Protein AF-0000000087791468 (afdb_homodimer)

Sequence (296 aa):
MKIAIGGDHAGYELKTQLIPLIEDLGHEVLDCGTDSTKAVDYPDFSRAVGEAVRDGRVERGIVVCGSGIGANIAANKIHGVRAGQSSETYSAHQGVEHDDMNVLVLASRVIGPAVAQEIVEAFLSAKFSGEERHVRRLKKVMEIEAENMKIAIGGDHAGYELKTQLIPLIEDLGHEVLDCGTDSTKAVDYPDFSRAVGEAVRDGRVERGIVVCGSGIGANIAANKIHGVRAGQSSETYSAHQGVEHDDMNVLVLASRVIGPAVAQEIVEAFLSAKFSGEERHVRRLKKVMEIEAEN

Radius of gyration: 17.32 Å; Cα contacts (8 Å, |Δi|>4): 714; chains: 2; bounding box: 45×46×40 Å

Nearest PDB structures (foldseek):
  2vvr-assembly1_A  TM=9.892E-01  e=1.913E-17  Escherichia coli K-12
  6fxl-assembly1_B  TM=9.722E-01  e=3.748E-17  Trypanosoma cruzi strain CL Brener
  1nn4-assembly1_A  TM=9.890E-01  e=4.598E-16  Escherichia coli
  1o1x-assembly1_A  TM=9.721E-01  e=1.953E-16  Thermotoga maritima
  4lfk-assembly1_B  TM=9.809E-01  e=4.888E-16  Lacticaseibacillus rhamnosus Lc 705

Structure (mmCIF, N/CA/C/O backbone):
data_AF-0000000087791468-model_v1
#
loop_
_entity.id
_entity.type
_entity.pdbx_description
1 polymer 'Ribose 5-phosphate isomerase B'
#
loop_
_atom_site.group_PDB
_atom_site.id
_atom_site.type_symbol
_atom_site.label_atom_id
_atom_site.label_alt_id
_atom_site.label_comp_id
_atom_site.label_asym_id
_atom_site.label_entity_id
_atom_site.label_seq_id
_atom_site.pdbx_PDB_ins_code
_atom_site.Cartn_x
_atom_site.Cartn_y
_atom_site.Cartn_z
_atom_site.occupancy
_atom_site.B_iso_or_equiv
_atom_site.auth_seq_id
_atom_site.auth_comp_id
_atom_site.auth_asym_id
_atom_site.auth_atom_id
_atom_site.pdbx_PDB_model_num
ATOM 1 N N . MET A 1 1 ? 13.414 -17.406 -10.375 1 97.31 1 MET A N 1
ATOM 2 C CA . MET A 1 1 ? 12.898 -17.422 -9.008 1 97.31 1 MET A CA 1
ATOM 3 C C . MET A 1 1 ? 11.562 -18.172 -8.945 1 97.31 1 MET A C 1
ATOM 5 O O . MET A 1 1 ? 10.977 -18.484 -9.977 1 97.31 1 MET A O 1
ATOM 9 N N . LYS A 1 2 ? 11.156 -18.469 -7.75 1 98.81 2 LYS A N 1
ATOM 10 C CA . LYS A 1 2 ? 9.781 -18.906 -7.52 1 98.81 2 LYS A CA 1
ATOM 11 C C . LYS A 1 2 ? 8.914 -17.766 -7.02 1 98.81 2 LYS A C 1
ATOM 13 O O . LYS A 1 2 ? 9.305 -17.031 -6.105 1 98.81 2 LYS A O 1
ATOM 18 N N . ILE A 1 3 ? 7.727 -17.594 -7.688 1 98.88 3 ILE A N 1
ATOM 19 C CA . ILE A 1 3 ? 6.84 -16.469 -7.414 1 98.88 3 ILE A CA 1
ATOM 20 C C . ILE A 1 3 ? 5.453 -16.984 -7.031 1 98.88 3 ILE A C 1
ATOM 22 O O . ILE A 1 3 ? 4.859 -17.781 -7.754 1 98.88 3 ILE A O 1
ATOM 26 N N . ALA A 1 4 ? 4.949 -16.609 -5.918 1 98.94 4 ALA A N 1
ATOM 27 C CA . ALA A 1 4 ? 3.541 -16.844 -5.609 1 98.94 4 ALA A CA 1
ATOM 28 C C . ALA A 1 4 ? 2.662 -15.742 -6.195 1 98.94 4 ALA A C 1
ATOM 30 O O . ALA A 1 4 ? 2.957 -14.555 -6.039 1 98.94 4 ALA A O 1
ATOM 31 N N . ILE A 1 5 ? 1.643 -16.109 -6.887 1 98.94 5 ILE A N 1
ATOM 32 C CA . ILE A 1 5 ? 0.67 -15.125 -7.352 1 98.94 5 ILE A CA 1
ATOM 33 C C . ILE A 1 5 ? -0.727 -15.516 -6.875 1 98.94 5 ILE A C 1
ATOM 35 O O . ILE A 1 5 ? -1.089 -16.703 -6.891 1 98.94 5 ILE A O 1
ATOM 39 N N . GLY A 1 6 ? -1.439 -14.609 -6.285 1 98.81 6 GLY A N 1
ATOM 40 C CA . GLY A 1 6 ? -2.814 -14.797 -5.852 1 98.81 6 GLY A CA 1
ATOM 41 C C . GLY A 1 6 ? -3.715 -13.625 -6.195 1 98.81 6 GLY A C 1
ATOM 42 O O . GLY A 1 6 ? -3.25 -12.609 -6.711 1 98.81 6 GLY A O 1
ATOM 43 N N . GLY A 1 7 ? -5.008 -13.75 -5.93 1 98.25 7 GLY A N 1
ATOM 44 C CA . GLY A 1 7 ? -6.016 -12.727 -6.148 1 98.25 7 GLY A CA 1
ATOM 45 C C . GLY A 1 7 ? -7.422 -13.195 -5.836 1 98.25 7 GLY A C 1
ATOM 46 O O . GLY A 1 7 ? -7.715 -14.391 -5.91 1 98.25 7 GLY A O 1
ATOM 47 N N . ASP A 1 8 ? -8.219 -12.25 -5.512 1 98.5 8 ASP A N 1
ATOM 48 C CA . ASP A 1 8 ? -9.641 -12.539 -5.344 1 98.5 8 ASP A CA 1
ATOM 49 C C . ASP A 1 8 ? -10.352 -12.586 -6.695 1 98.5 8 ASP A C 1
ATOM 51 O O . ASP A 1 8 ? -9.703 -12.695 -7.742 1 98.5 8 ASP A O 1
ATOM 55 N N . HIS A 1 9 ? -11.633 -12.539 -6.652 1 98.69 9 HIS A N 1
ATOM 56 C CA . HIS A 1 9 ? -12.43 -12.68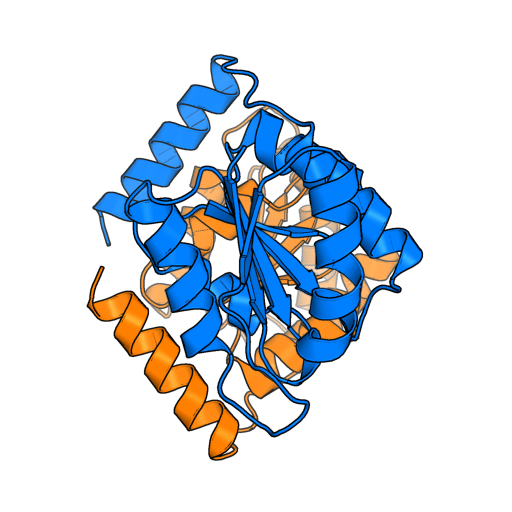 -7.867 1 98.69 9 HIS A CA 1
ATOM 57 C C . HIS A 1 9 ? -12.188 -11.516 -8.82 1 98.69 9 HIS A C 1
ATOM 59 O O . HIS A 1 9 ? -12.203 -11.695 -10.039 1 98.69 9 HIS A O 1
ATOM 65 N N . ALA A 1 10 ? -11.992 -10.328 -8.258 1 98.19 10 ALA A N 1
ATOM 66 C CA . ALA A 1 10 ? -11.75 -9.172 -9.117 1 98.19 10 ALA A CA 1
ATOM 67 C C . ALA A 1 10 ? -10.414 -9.305 -9.844 1 98.19 10 ALA A C 1
ATOM 69 O O . ALA A 1 10 ? -10.234 -8.75 -10.93 1 98.19 10 ALA A O 1
ATOM 70 N N . GLY A 1 11 ? -9.477 -10.039 -9.258 1 98.44 11 GLY A N 1
ATOM 71 C CA . GLY A 1 11 ? -8.148 -10.172 -9.844 1 98.44 11 GLY A CA 1
ATOM 72 C C . GLY A 1 11 ? -7.977 -11.445 -10.648 1 98.44 11 GLY A C 1
ATOM 73 O O . GLY A 1 11 ? -6.895 -11.711 -11.18 1 98.44 11 GLY A O 1
ATOM 74 N N . TYR A 1 12 ? -9.039 -12.25 -10.758 1 98.69 12 TYR A N 1
ATOM 75 C CA . TYR A 1 12 ? -8.938 -13.586 -11.344 1 98.69 12 TYR A CA 1
ATOM 76 C C . TYR A 1 12 ? -8.445 -13.508 -12.781 1 98.69 12 TYR A C 1
ATOM 78 O O . TYR A 1 12 ? -7.473 -14.18 -13.148 1 98.69 12 TYR A O 1
ATOM 86 N N . GLU A 1 13 ? -9.055 -12.688 -13.594 1 98.5 13 GLU A N 1
ATOM 87 C CA . GLU A 1 13 ? -8.734 -12.633 -15.016 1 98.5 13 GLU A CA 1
ATOM 88 C C . GLU A 1 13 ? -7.312 -12.125 -15.242 1 98.5 13 GLU A C 1
ATOM 90 O O . GLU A 1 13 ? -6.547 -12.711 -16 1 98.5 13 GLU A O 1
ATOM 95 N N . LEU A 1 14 ? -6.965 -11.07 -14.586 1 98.69 14 LEU A N 1
ATOM 96 C CA . LEU A 1 14 ? -5.633 -10.5 -14.75 1 98.69 14 LEU A CA 1
ATOM 97 C C . LEU A 1 14 ? -4.562 -11.461 -14.242 1 98.69 14 LEU A C 1
ATOM 99 O O . LEU A 1 14 ? -3.529 -11.641 -14.891 1 98.69 14 LEU A O 1
ATOM 103 N N . LYS A 1 15 ? -4.801 -12.07 -13.062 1 98.5 15 LYS A N 1
ATOM 104 C CA . LYS A 1 15 ? -3.867 -13.07 -12.547 1 98.5 15 LYS A CA 1
ATOM 105 C C . LYS A 1 15 ? -3.629 -14.18 -13.57 1 98.5 15 LYS A C 1
ATOM 107 O O . LYS A 1 15 ? -2.484 -14.57 -13.812 1 98.5 15 LYS A O 1
ATOM 112 N N . THR A 1 16 ? -4.676 -14.633 -14.117 1 98.44 16 THR A N 1
ATOM 113 C CA . THR A 1 16 ? -4.617 -15.734 -15.07 1 98.44 16 THR A CA 1
ATOM 114 C C . THR A 1 16 ? -3.822 -15.336 -16.312 1 98.44 16 THR A C 1
ATOM 116 O O . THR A 1 16 ? -3.096 -16.156 -16.875 1 98.44 16 THR A O 1
ATOM 119 N N . GLN A 1 17 ? -3.951 -14.133 -16.719 1 98.44 17 GLN A N 1
ATOM 120 C CA . GLN A 1 17 ? -3.215 -13.617 -17.859 1 98.44 17 GLN A CA 1
ATOM 121 C C . GLN A 1 17 ? -1.733 -13.445 -17.531 1 98.44 17 GLN A C 1
ATOM 123 O O . GLN A 1 17 ? -0.876 -13.617 -18.406 1 98.44 17 GLN A O 1
ATOM 128 N N . LEU A 1 18 ? -1.409 -13.117 -16.328 1 98.69 18 LEU A N 1
ATOM 129 C CA . LEU A 1 18 ? -0.044 -12.781 -15.945 1 98.69 18 LEU A CA 1
ATOM 130 C C . LEU A 1 18 ? 0.786 -14.039 -15.727 1 98.69 18 LEU A C 1
ATOM 132 O O . LEU A 1 18 ? 2.006 -14.023 -15.906 1 98.69 18 LEU A O 1
ATOM 136 N N . ILE A 1 19 ? 0.183 -15.18 -15.328 1 98.75 19 ILE A N 1
ATOM 137 C CA . ILE A 1 19 ? 0.892 -16.391 -14.938 1 98.75 19 ILE A CA 1
ATOM 138 C C . ILE A 1 19 ? 1.765 -16.875 -16.094 1 98.75 19 ILE A C 1
ATOM 140 O O . ILE A 1 19 ? 2.975 -17.047 -15.938 1 98.75 19 ILE A O 1
ATOM 144 N N . PRO A 1 20 ? 1.216 -17.047 -17.359 1 98.5 20 PRO A N 1
ATOM 145 C CA . PRO A 1 20 ? 2.096 -17.484 -18.438 1 98.5 20 PRO A CA 1
ATOM 146 C C . PRO A 1 20 ? 3.213 -16.484 -18.734 1 98.5 20 PRO A C 1
ATOM 148 O O . PRO A 1 20 ? 4.312 -16.875 -19.141 1 98.5 20 PRO A O 1
ATOM 151 N N . LEU A 1 21 ? 2.947 -15.18 -18.578 1 98.06 21 LEU A N 1
ATOM 152 C CA . LEU A 1 21 ? 3.961 -14.156 -18.812 1 98.06 21 LEU A CA 1
ATOM 153 C C . LEU A 1 21 ? 5.109 -14.297 -17.828 1 98.06 21 LEU A C 1
ATOM 155 O O . LEU A 1 21 ? 6.277 -14.156 -18.188 1 98.06 21 LEU A O 1
ATOM 159 N N . ILE A 1 22 ? 4.82 -14.5 -16.547 1 98.69 22 ILE A N 1
ATOM 160 C CA . ILE A 1 22 ? 5.824 -14.672 -15.508 1 98.69 22 ILE A CA 1
ATOM 161 C C . ILE A 1 22 ? 6.66 -15.914 -15.797 1 98.69 22 ILE A C 1
ATOM 163 O O . ILE A 1 22 ? 7.887 -15.891 -15.664 1 98.69 22 ILE A O 1
ATOM 167 N N . GLU A 1 23 ? 5.996 -16.969 -16.219 1 98.75 23 GLU A N 1
ATOM 168 C CA . GLU A 1 23 ? 6.691 -18.203 -16.594 1 98.75 23 GLU A CA 1
ATOM 169 C C . GLU A 1 23 ? 7.598 -17.984 -17.797 1 98.75 23 GLU A C 1
ATOM 171 O O . GLU A 1 23 ? 8.711 -18.5 -17.844 1 98.75 23 GLU A O 1
ATOM 176 N N . ASP A 1 24 ? 7.129 -17.234 -18.75 1 98.12 24 ASP A N 1
ATOM 177 C CA . ASP A 1 24 ? 7.902 -16.938 -19.953 1 98.12 24 ASP A CA 1
ATOM 178 C C . ASP A 1 24 ? 9.156 -16.125 -19.609 1 98.12 24 ASP A C 1
ATOM 180 O O . ASP A 1 24 ? 10.148 -16.172 -20.344 1 98.12 24 ASP A O 1
ATOM 184 N N . LEU A 1 25 ? 9.109 -15.359 -18.531 1 97.56 25 LEU A N 1
ATOM 185 C CA . LEU A 1 25 ? 10.266 -14.594 -18.078 1 97.56 25 LEU A CA 1
ATOM 186 C C . LEU A 1 25 ? 11.266 -15.508 -17.375 1 97.56 25 LEU A C 1
ATOM 188 O O . LEU A 1 25 ? 12.336 -15.047 -16.953 1 97.56 25 LEU A O 1
ATOM 192 N N . GLY A 1 26 ? 10.891 -16.781 -17.172 1 98.31 26 GLY A N 1
ATOM 193 C CA . GLY A 1 26 ? 11.828 -17.75 -16.641 1 98.31 26 GLY A CA 1
ATOM 194 C C . GLY A 1 26 ? 11.602 -18.047 -15.172 1 98.31 26 GLY A C 1
ATOM 195 O O . GLY A 1 26 ? 12.477 -18.625 -14.508 1 98.31 26 GLY A O 1
ATOM 196 N N . HIS A 1 27 ? 10.461 -17.641 -14.633 1 98.81 27 HIS A N 1
ATOM 197 C CA . HIS A 1 27 ? 10.164 -17.875 -13.227 1 98.81 27 HIS A CA 1
ATOM 198 C C . HIS A 1 27 ? 9.195 -19.031 -13.047 1 98.81 27 HIS A C 1
ATOM 200 O O . HIS A 1 27 ? 8.469 -19.391 -13.977 1 98.81 27 HIS A O 1
ATOM 206 N N . GLU A 1 28 ? 9.25 -19.672 -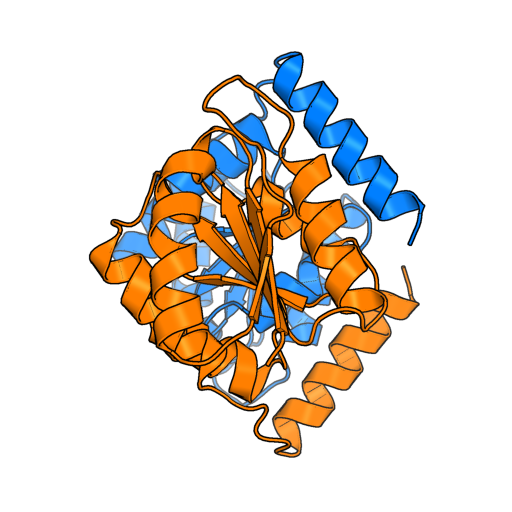11.883 1 98.81 28 GLU A N 1
ATOM 207 C CA . GLU A 1 28 ? 8.25 -20.656 -11.469 1 98.81 28 GLU A CA 1
ATOM 208 C C . GLU A 1 28 ? 7.109 -19.969 -10.711 1 98.81 28 GLU A C 1
ATOM 210 O O . GLU A 1 28 ? 7.344 -19.078 -9.898 1 98.81 28 GLU A O 1
ATOM 215 N N . VAL A 1 29 ? 5.887 -20.484 -10.977 1 98.88 29 VAL A N 1
ATOM 216 C CA . VAL A 1 29 ? 4.746 -19.797 -10.375 1 98.88 29 VAL A CA 1
ATOM 217 C C . VAL A 1 29 ? 4.012 -20.75 -9.438 1 98.88 29 VAL A C 1
ATOM 219 O O . VAL A 1 29 ? 3.746 -21.891 -9.789 1 98.88 29 VAL A O 1
ATOM 222 N N . LEU A 1 30 ? 3.779 -20.312 -8.242 1 98.81 30 LEU A N 1
ATOM 223 C CA . LEU A 1 30 ? 2.82 -20.906 -7.312 1 98.81 30 LEU A CA 1
ATOM 224 C C . LEU A 1 30 ? 1.515 -20.109 -7.312 1 98.81 30 LEU A C 1
ATOM 226 O O . LEU A 1 30 ? 1.449 -19.016 -6.762 1 98.81 30 LEU A O 1
ATOM 230 N N . ASP A 1 31 ? 0.469 -20.672 -7.891 1 98.69 31 ASP A N 1
ATOM 231 C CA . ASP A 1 31 ? -0.818 -19.984 -7.957 1 98.69 31 ASP A CA 1
ATOM 232 C C . ASP A 1 31 ? -1.601 -20.156 -6.656 1 98.69 31 ASP A C 1
ATOM 234 O O . ASP A 1 31 ? -2.088 -21.25 -6.363 1 98.69 31 ASP A O 1
ATOM 238 N N . CYS A 1 32 ? -1.795 -19.062 -5.93 1 98.5 32 CYS A N 1
ATOM 239 C CA . CYS A 1 32 ? -2.49 -19.031 -4.648 1 98.5 32 CYS A CA 1
ATOM 240 C C . CYS A 1 32 ? -3.842 -18.328 -4.785 1 98.5 32 CYS A C 1
ATOM 242 O O . CYS A 1 32 ? -4.418 -17.891 -3.789 1 98.5 32 CYS A O 1
ATOM 244 N N . GLY A 1 33 ? -4.273 -18.078 -5.965 1 98.5 33 GLY A N 1
ATOM 245 C CA . GLY A 1 33 ? -5.473 -17.281 -6.164 1 98.5 33 GLY A CA 1
ATOM 246 C C . GLY A 1 33 ? -6.723 -18.125 -6.348 1 98.5 33 GLY A C 1
ATOM 247 O O . GLY A 1 33 ? -6.652 -19.344 -6.34 1 98.5 33 GLY A O 1
ATOM 248 N N . THR A 1 34 ? -7.871 -17.453 -6.391 1 98.38 34 THR A N 1
ATOM 249 C CA . THR A 1 34 ? -9.133 -18.141 -6.645 1 98.38 34 THR A CA 1
ATOM 250 C C . THR A 1 34 ? -9.156 -18.719 -8.055 1 98.38 34 THR A C 1
ATOM 252 O O . THR A 1 34 ? -8.289 -18.406 -8.875 1 98.38 34 THR A O 1
ATOM 255 N N . ASP A 1 35 ? -10.172 -19.562 -8.328 1 97.81 35 ASP A N 1
ATOM 256 C CA . ASP A 1 35 ? -10.172 -20.266 -9.609 1 97.81 35 ASP A CA 1
ATOM 257 C C . ASP A 1 35 ? -11.375 -19.859 -10.453 1 97.81 35 ASP A C 1
ATOM 259 O O . ASP A 1 35 ? -11.727 -20.547 -11.414 1 97.81 35 ASP A O 1
ATOM 263 N N . SER A 1 36 ? -12.023 -18.75 -10.039 1 97.75 36 SER A N 1
ATOM 264 C CA . SER A 1 36 ? -13.172 -18.266 -10.805 1 97.75 36 SER A CA 1
ATOM 265 C C . SER A 1 36 ? -13.508 -16.828 -10.445 1 97.75 36 SER A C 1
ATOM 267 O O . SER A 1 36 ? -12.82 -16.203 -9.633 1 97.75 36 SER A O 1
ATOM 269 N N . THR A 1 37 ? -14.5 -16.328 -11.062 1 97.69 37 THR A N 1
ATOM 270 C CA . THR A 1 37 ? -14.945 -14.961 -10.828 1 97.69 37 THR A CA 1
ATOM 271 C C . THR A 1 37 ? -16 -14.914 -9.727 1 97.69 37 THR A C 1
ATOM 273 O O . THR A 1 37 ? -16.594 -13.867 -9.477 1 97.69 37 THR A O 1
ATOM 276 N N . LYS A 1 38 ? -16.203 -16.078 -9.039 1 98.12 38 LYS A N 1
ATOM 277 C CA . LYS A 1 38 ? -17.141 -16.094 -7.918 1 98.12 38 LYS A CA 1
ATOM 278 C C . LYS A 1 38 ? -16.594 -15.273 -6.746 1 98.12 38 LYS A C 1
ATOM 280 O O . LYS A 1 38 ? -15.406 -15.336 -6.43 1 98.12 38 LYS A O 1
ATOM 285 N N . ALA A 1 39 ? -17.5 -14.523 -6.105 1 97.81 39 ALA A N 1
ATOM 286 C CA . ALA A 1 39 ? -17.109 -13.617 -5.027 1 97.81 39 ALA A CA 1
ATOM 287 C C . ALA A 1 39 ? -16.406 -14.367 -3.906 1 97.81 39 ALA A C 1
ATOM 289 O O . ALA A 1 39 ? -16.875 -15.406 -3.449 1 97.81 39 ALA A O 1
ATOM 290 N N . VAL A 1 40 ? -15.281 -13.891 -3.469 1 98.62 40 VAL A N 1
ATOM 291 C CA . VAL A 1 40 ? -14.492 -14.398 -2.354 1 98.62 40 VAL A CA 1
ATOM 292 C C . VAL A 1 40 ? -13.875 -13.234 -1.577 1 98.62 40 VAL A C 1
ATOM 294 O O . VAL A 1 40 ? -13.992 -12.078 -1.99 1 98.62 40 VAL A O 1
ATOM 297 N N . ASP A 1 41 ? -13.297 -13.562 -0.455 1 98.75 41 ASP A N 1
ATOM 298 C CA . ASP A 1 41 ? -12.719 -12.523 0.395 1 98.75 41 ASP A CA 1
ATOM 299 C C . ASP A 1 41 ? -11.227 -12.359 0.121 1 98.75 41 ASP A C 1
ATOM 301 O O . ASP A 1 41 ? -10.445 -13.297 0.312 1 98.75 41 ASP A O 1
ATOM 305 N N . TYR A 1 42 ? -10.805 -11.164 -0.231 1 98.81 42 TYR A N 1
ATOM 306 C CA . TYR A 1 42 ? -9.445 -10.898 -0.688 1 98.81 42 TYR A CA 1
ATOM 307 C C . TYR A 1 42 ? -8.438 -11.234 0.399 1 98.81 42 TYR A C 1
ATOM 309 O O . TYR A 1 42 ? -7.297 -11.609 0.101 1 98.81 42 TYR A O 1
ATOM 317 N N . PRO A 1 43 ? -8.734 -11.086 1.734 1 98.88 43 PRO A N 1
ATOM 318 C CA . PRO A 1 43 ? -7.68 -11.297 2.729 1 98.88 43 PRO A CA 1
ATOM 319 C C . PRO A 1 43 ? -7.117 -12.719 2.697 1 98.88 43 PRO A C 1
ATOM 321 O O . PRO A 1 43 ? -5.945 -12.93 3.023 1 98.88 43 PRO A O 1
ATOM 324 N N . ASP A 1 44 ? -7.934 -13.703 2.271 1 98.88 44 ASP A N 1
ATOM 325 C CA . ASP A 1 44 ? -7.492 -15.094 2.213 1 98.88 44 ASP A CA 1
ATOM 326 C C . ASP A 1 44 ? -6.332 -15.258 1.233 1 98.88 44 ASP A C 1
ATOM 328 O O . ASP A 1 44 ? -5.414 -16.047 1.478 1 98.88 44 ASP A O 1
ATOM 332 N N . PHE A 1 45 ? -6.363 -14.492 0.215 1 98.88 45 PHE A N 1
ATOM 333 C CA . PHE A 1 45 ? -5.371 -14.633 -0.843 1 98.88 45 PHE A CA 1
ATOM 334 C C . PHE A 1 45 ? -4.125 -13.812 -0.535 1 98.88 45 PHE A C 1
ATOM 336 O O . PHE A 1 45 ? -3.01 -14.211 -0.866 1 98.88 45 PHE A O 1
ATOM 343 N N . SER A 1 46 ? -4.348 -12.617 0.038 1 98.88 46 SER A N 1
ATOM 344 C CA . SER A 1 46 ? -3.199 -11.875 0.55 1 98.88 46 SER A CA 1
ATOM 345 C C . SER A 1 46 ? -2.428 -12.695 1.58 1 98.88 46 SER A C 1
ATOM 347 O O . SER A 1 46 ? -1.194 -12.711 1.565 1 98.88 46 SER A O 1
ATOM 349 N N . ARG A 1 47 ? -3.16 -13.367 2.447 1 98.81 47 ARG A N 1
ATOM 350 C CA . ARG A 1 47 ? -2.541 -14.219 3.457 1 98.81 47 ARG A CA 1
ATOM 351 C C . ARG A 1 47 ? -1.739 -15.344 2.811 1 98.81 47 ARG A C 1
ATOM 353 O O . ARG A 1 47 ? -0.586 -15.578 3.176 1 98.81 47 ARG A O 1
ATOM 360 N N . ALA A 1 48 ? -2.375 -16.047 1.85 1 98.94 48 ALA A N 1
ATOM 361 C CA . ALA A 1 48 ? -1.73 -17.172 1.194 1 98.94 48 ALA A CA 1
ATOM 362 C C . ALA A 1 48 ? -0.423 -16.766 0.53 1 98.94 48 ALA A C 1
ATOM 364 O O . ALA A 1 48 ? 0.606 -17.422 0.699 1 98.94 48 ALA A O 1
ATOM 365 N N . VAL A 1 49 ? -0.439 -15.664 -0.221 1 98.94 49 VAL A N 1
ATOM 366 C CA . VAL A 1 49 ? 0.75 -15.172 -0.908 1 98.94 49 VAL A CA 1
ATOM 367 C C . VAL A 1 49 ? 1.772 -14.688 0.115 1 98.94 49 VAL A C 1
ATOM 369 O O . VAL A 1 49 ? 2.957 -15.016 0.027 1 98.94 49 VAL A O 1
ATOM 372 N N . GLY A 1 50 ? 1.339 -13.836 1.091 1 98.88 50 GLY A N 1
ATOM 373 C CA . GLY A 1 50 ? 2.232 -13.297 2.104 1 98.88 50 GLY A CA 1
ATOM 374 C C . GLY A 1 50 ? 2.939 -14.367 2.908 1 98.88 50 GLY A C 1
ATOM 375 O O . GLY A 1 50 ? 4.145 -14.281 3.148 1 98.88 50 GLY A O 1
ATOM 376 N N . GLU A 1 51 ? 2.223 -15.383 3.318 1 98.81 51 GLU A N 1
ATOM 377 C CA . GLU A 1 51 ? 2.807 -16.469 4.105 1 98.81 51 GLU A CA 1
ATOM 378 C C . GLU A 1 51 ? 3.797 -17.281 3.277 1 98.81 51 GLU A C 1
ATOM 380 O O . GLU A 1 51 ? 4.797 -17.766 3.803 1 98.81 51 GLU A O 1
ATOM 385 N N . ALA A 1 52 ? 3.465 -17.484 1.988 1 98.88 52 ALA A N 1
ATOM 386 C CA . ALA A 1 52 ? 4.414 -18.172 1.117 1 98.88 52 ALA A CA 1
ATOM 387 C C . ALA A 1 52 ? 5.75 -17.438 1.078 1 98.88 52 ALA A C 1
ATOM 389 O O . ALA A 1 52 ? 6.812 -18.062 1.097 1 98.88 52 ALA A O 1
ATOM 390 N N . VAL A 1 53 ? 5.727 -16.125 1.025 1 98.88 53 VAL A N 1
ATOM 391 C CA . VAL A 1 53 ? 6.934 -15.312 1.016 1 98.88 53 VAL A CA 1
ATOM 392 C C . VAL A 1 53 ? 7.613 -15.375 2.381 1 98.88 53 VAL A C 1
ATOM 394 O O . VAL A 1 53 ? 8.82 -15.633 2.471 1 98.88 53 VAL A O 1
ATOM 397 N N . ARG A 1 54 ? 6.844 -15.148 3.477 1 98.31 54 ARG A N 1
ATOM 398 C CA . ARG A 1 54 ? 7.352 -15.141 4.844 1 98.31 54 ARG A CA 1
ATOM 399 C C . ARG A 1 54 ? 8.07 -16.453 5.168 1 98.31 54 ARG A C 1
ATOM 401 O O . ARG A 1 54 ? 9.117 -16.438 5.812 1 98.31 54 ARG A O 1
ATOM 408 N N . ASP A 1 55 ? 7.492 -17.531 4.695 1 98.38 55 ASP A N 1
ATOM 409 C CA . ASP A 1 55 ? 7.98 -18.859 5.055 1 98.38 55 ASP A CA 1
ATOM 410 C C . ASP A 1 55 ? 9.125 -19.297 4.137 1 98.38 55 ASP A C 1
ATOM 412 O O . ASP A 1 55 ? 9.68 -20.375 4.305 1 98.38 55 ASP A O 1
ATOM 416 N N . GLY A 1 56 ? 9.461 -18.5 3.176 1 98.44 56 GLY A N 1
ATOM 417 C CA . GLY A 1 56 ? 10.578 -18.797 2.297 1 98.44 56 GLY A CA 1
ATOM 418 C C . GLY A 1 56 ? 10.242 -19.828 1.235 1 98.44 56 GLY A C 1
ATOM 419 O O . GLY A 1 56 ? 11.133 -20.406 0.605 1 98.44 56 GLY A O 1
ATOM 420 N N . ARG A 1 57 ? 8.945 -20.141 1.04 1 98.75 57 ARG A N 1
ATOM 421 C CA . ARG A 1 57 ? 8.539 -21.062 -0.009 1 98.75 57 ARG A CA 1
ATOM 422 C C . ARG A 1 57 ? 8.734 -20.453 -1.391 1 98.75 57 ARG A C 1
ATOM 424 O O . ARG A 1 57 ? 8.906 -21.172 -2.377 1 98.75 57 ARG A O 1
ATOM 431 N N . VAL A 1 58 ? 8.633 -19.141 -1.492 1 98.88 58 VAL A N 1
ATOM 432 C CA . VAL A 1 58 ? 8.875 -18.375 -2.713 1 98.88 58 VAL A CA 1
ATOM 433 C C . VAL A 1 58 ? 9.734 -17.156 -2.398 1 98.88 58 VAL A C 1
ATOM 435 O O . VAL A 1 58 ? 9.828 -16.734 -1.241 1 98.88 58 VAL A O 1
ATOM 438 N N . GLU A 1 59 ? 10.359 -16.594 -3.357 1 98.69 59 GLU A N 1
ATOM 439 C CA . GLU A 1 59 ? 11.211 -15.414 -3.164 1 98.69 59 GLU A CA 1
ATOM 440 C C . GLU A 1 59 ? 10.391 -14.133 -3.178 1 98.69 59 GLU A C 1
ATOM 442 O O . GLU A 1 59 ? 10.688 -13.188 -2.436 1 98.69 59 GLU A O 1
ATOM 447 N N . ARG A 1 60 ? 9.344 -14.062 -4.074 1 98.88 60 ARG A N 1
ATOM 448 C CA . ARG A 1 60 ? 8.508 -12.875 -4.191 1 98.88 60 ARG A CA 1
ATOM 449 C C . ARG A 1 60 ? 7.047 -13.258 -4.422 1 98.88 60 ARG A C 1
ATOM 451 O O . ARG A 1 60 ? 6.742 -14.398 -4.758 1 98.88 60 ARG A O 1
ATOM 458 N N . GLY A 1 61 ? 6.18 -12.367 -4.168 1 98.94 61 GLY A N 1
ATOM 459 C CA . GLY A 1 61 ? 4.75 -12.57 -4.336 1 98.94 61 GLY A CA 1
ATOM 460 C C . GLY A 1 61 ? 4.078 -11.477 -5.145 1 98.94 61 GLY A C 1
ATOM 461 O O . GLY A 1 61 ? 4.598 -10.367 -5.25 1 98.94 61 GLY A O 1
ATOM 462 N N . ILE A 1 62 ? 2.941 -11.773 -5.734 1 99 62 ILE A N 1
ATOM 463 C CA . ILE A 1 62 ? 2.064 -10.836 -6.43 1 99 62 ILE A CA 1
ATOM 464 C C . ILE A 1 62 ? 0.614 -11.086 -6.02 1 99 62 ILE A C 1
ATOM 466 O O . ILE A 1 62 ? 0.144 -12.227 -6.047 1 99 62 ILE A O 1
ATOM 470 N N . VAL A 1 63 ? -0.059 -10.094 -5.594 1 98.94 63 VAL A N 1
ATOM 471 C CA . VAL A 1 63 ? -1.482 -10.203 -5.293 1 98.94 63 VAL A CA 1
ATOM 472 C C . VAL A 1 63 ? -2.273 -9.266 -6.207 1 98.94 63 VAL A C 1
ATOM 474 O O . VAL A 1 63 ? -1.929 -8.094 -6.352 1 98.94 63 VAL A O 1
ATOM 477 N N . VAL A 1 64 ? -3.301 -9.75 -6.871 1 98.88 64 VAL A N 1
ATOM 478 C CA . VAL A 1 64 ? -4.148 -8.969 -7.758 1 98.88 64 VAL A CA 1
ATOM 479 C C . VAL A 1 64 ? -5.547 -8.844 -7.16 1 98.88 64 VAL A C 1
ATOM 481 O O . VAL A 1 64 ? -6.176 -9.844 -6.809 1 98.88 64 VAL A O 1
ATOM 484 N N . CYS A 1 65 ? -6.039 -7.707 -7.027 1 98.12 65 CYS A N 1
ATOM 485 C CA . CYS A 1 65 ? -7.363 -7.406 -6.488 1 98.12 65 CYS A CA 1
ATOM 486 C C . CYS A 1 65 ? -8.008 -6.246 -7.242 1 98.12 65 CYS A C 1
ATOM 488 O O . CYS A 1 65 ? -7.414 -5.699 -8.172 1 98.12 65 CYS A O 1
ATOM 490 N N . GLY A 1 66 ? -9.242 -5.863 -6.969 1 98 66 GLY A N 1
ATOM 491 C CA . GLY A 1 66 ? -9.93 -4.801 -7.68 1 98 66 GLY A CA 1
AT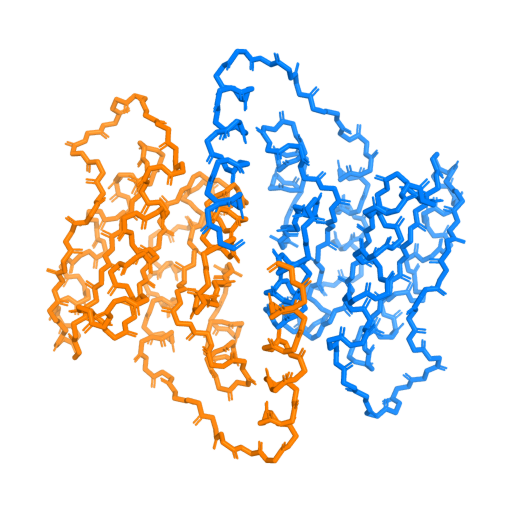OM 492 C C . GLY A 1 66 ? -9.211 -3.465 -7.598 1 98 66 GLY A C 1
ATOM 493 O O . GLY A 1 66 ? -8.523 -3.064 -8.539 1 98 66 GLY A O 1
ATOM 494 N N . SER A 1 67 ? -9.25 -2.814 -6.441 1 98.19 67 SER A N 1
ATOM 495 C CA . SER A 1 67 ? -8.516 -1.571 -6.23 1 98.19 67 SER A CA 1
ATOM 496 C C . SER A 1 67 ? -7.105 -1.844 -5.715 1 98.19 67 SER A C 1
ATOM 498 O O . SER A 1 67 ? -6.23 -0.977 -5.789 1 98.19 67 SER A O 1
ATOM 500 N N . GLY A 1 68 ? -6.938 -3.012 -5.113 1 98.5 68 GLY A N 1
ATOM 501 C CA . GLY A 1 68 ? -5.656 -3.393 -4.543 1 98.5 68 GLY A CA 1
ATOM 502 C C . GLY A 1 68 ? -5.457 -2.891 -3.127 1 98.5 68 GLY A C 1
ATOM 503 O O . GLY A 1 68 ? -4.555 -3.346 -2.422 1 98.5 68 GLY A O 1
ATOM 504 N N . ILE A 1 69 ? -6.277 -1.952 -2.621 1 98.88 69 ILE A N 1
ATOM 505 C CA . ILE A 1 69 ? -6.086 -1.301 -1.331 1 98.88 69 ILE A CA 1
ATOM 506 C C . ILE A 1 69 ? -6.195 -2.334 -0.211 1 98.88 69 ILE A C 1
ATOM 508 O O . ILE A 1 69 ? -5.273 -2.488 0.593 1 98.88 69 ILE A O 1
ATOM 512 N N . GLY A 1 70 ? -7.324 -3.109 -0.19 1 98.81 70 GLY A N 1
ATOM 513 C CA . GLY A 1 70 ? -7.516 -4.102 0.856 1 98.81 70 GLY A CA 1
ATOM 514 C C . GLY A 1 70 ? -6.441 -5.172 0.866 1 98.81 70 GLY A C 1
ATOM 515 O O . GLY A 1 70 ? -5.918 -5.523 1.925 1 98.81 70 GLY A O 1
ATOM 516 N N . ALA A 1 71 ? -6.105 -5.664 -0.305 1 98.88 71 ALA A N 1
ATOM 517 C CA . ALA A 1 71 ? -5.082 -6.699 -0.427 1 98.88 71 ALA A CA 1
ATOM 518 C C . ALA A 1 71 ? -3.73 -6.195 0.071 1 98.88 71 ALA A C 1
ATOM 520 O O . ALA A 1 71 ? -2.986 -6.938 0.72 1 98.88 71 ALA A O 1
ATOM 521 N N . ASN A 1 72 ? -3.396 -5 -0.283 1 98.94 72 ASN A N 1
ATOM 522 C CA . ASN A 1 72 ? -2.146 -4.391 0.15 1 98.94 72 ASN A CA 1
ATOM 523 C C . ASN A 1 72 ? -2.082 -4.258 1.669 1 98.94 72 ASN A C 1
ATOM 525 O O . ASN A 1 72 ? -1.062 -4.578 2.283 1 98.94 72 ASN A O 1
ATOM 529 N N . ILE A 1 73 ? -3.156 -3.752 2.301 1 98.94 73 ILE A N 1
ATOM 530 C CA . ILE A 1 73 ? -3.234 -3.598 3.75 1 98.94 73 ILE A CA 1
ATOM 531 C C . ILE A 1 73 ? -3.074 -4.957 4.422 1 98.94 73 ILE A C 1
ATOM 533 O O . ILE A 1 73 ? -2.238 -5.125 5.312 1 98.94 73 ILE A O 1
ATOM 537 N N . ALA A 1 74 ? -3.82 -5.977 3.959 1 98.94 74 ALA A N 1
ATOM 538 C CA . ALA A 1 74 ? -3.801 -7.312 4.547 1 98.94 74 ALA A CA 1
ATOM 539 C C . ALA A 1 74 ? -2.406 -7.926 4.469 1 98.94 74 ALA A C 1
ATOM 541 O O . ALA A 1 74 ? -1.908 -8.484 5.453 1 98.94 74 ALA A O 1
ATOM 542 N N . ALA A 1 75 ? -1.796 -7.836 3.293 1 98.94 75 ALA A N 1
ATOM 543 C CA . ALA A 1 75 ? -0.472 -8.422 3.098 1 98.94 75 ALA A CA 1
ATOM 544 C C . ALA A 1 75 ? 0.548 -7.797 4.047 1 98.94 75 ALA A C 1
ATOM 546 O O . ALA A 1 75 ? 1.392 -8.5 4.609 1 98.94 75 ALA A O 1
ATOM 547 N N . ASN A 1 76 ? 0.483 -6.5 4.25 1 98.88 76 ASN A N 1
ATOM 548 C CA . ASN A 1 76 ? 1.479 -5.793 5.051 1 98.88 76 ASN A CA 1
ATOM 549 C C . ASN A 1 76 ? 1.298 -6.066 6.539 1 98.88 76 ASN A C 1
ATOM 551 O O . ASN A 1 76 ? 2.166 -5.727 7.348 1 98.88 76 ASN A O 1
ATOM 555 N N . LYS A 1 77 ? 0.15 -6.656 6.922 1 98.75 77 LYS A N 1
ATOM 556 C CA . LYS A 1 77 ? -0.043 -7.02 8.32 1 98.75 77 LYS A CA 1
ATOM 557 C C . LYS A 1 77 ? 0.714 -8.297 8.664 1 98.75 77 LYS A C 1
ATOM 559 O O . LYS A 1 77 ? 0.834 -8.656 9.836 1 98.75 77 LYS A O 1
ATOM 564 N N . ILE A 1 78 ? 1.239 -9.008 7.703 1 98.69 78 ILE A N 1
ATOM 565 C CA . ILE A 1 78 ? 1.998 -10.242 7.906 1 98.69 78 ILE A CA 1
ATOM 566 C C . ILE A 1 78 ? 3.467 -9.906 8.156 1 98.69 78 ILE A C 1
ATOM 568 O O . ILE A 1 78 ? 4.105 -9.234 7.336 1 98.69 78 ILE A O 1
ATOM 572 N N . HIS A 1 79 ? 4.031 -10.375 9.25 1 97.81 79 HIS A N 1
ATOM 573 C CA . HIS A 1 79 ? 5.43 -10.117 9.57 1 97.81 79 HIS A CA 1
ATOM 574 C C . HIS A 1 79 ? 6.348 -10.578 8.445 1 97.81 79 HIS A C 1
ATOM 576 O O . HIS A 1 79 ? 6.172 -11.672 7.902 1 97.81 79 HIS A O 1
ATOM 582 N N . GLY A 1 80 ? 7.277 -9.742 8.102 1 98.12 80 GLY A N 1
ATOM 583 C CA . GLY A 1 80 ? 8.266 -10.102 7.094 1 98.12 80 GLY A CA 1
ATOM 584 C C . GLY A 1 80 ? 7.836 -9.742 5.684 1 98.12 80 GLY A C 1
ATOM 585 O O . GLY A 1 80 ? 8.656 -9.75 4.762 1 98.12 80 GLY A O 1
ATOM 586 N N . VAL A 1 81 ? 6.555 -9.469 5.504 1 98.88 81 VAL A N 1
ATOM 587 C CA . VAL A 1 81 ? 6.051 -9.094 4.188 1 98.88 81 VAL A CA 1
ATOM 588 C C . VAL A 1 81 ? 6.176 -7.582 4 1 98.88 81 VAL A C 1
ATOM 590 O O . VAL A 1 81 ? 5.867 -6.809 4.91 1 98.88 81 VAL A O 1
ATOM 593 N N . ARG A 1 82 ? 6.645 -7.141 2.93 1 98.94 82 ARG A N 1
ATOM 594 C CA . ARG A 1 82 ? 6.719 -5.754 2.471 1 98.94 82 ARG A CA 1
ATOM 595 C C . ARG A 1 82 ? 6.012 -5.586 1.129 1 98.94 82 ARG A C 1
ATOM 597 O O . ARG A 1 82 ? 6.621 -5.77 0.073 1 98.94 82 ARG A O 1
ATOM 604 N N . ALA A 1 83 ? 4.77 -5.242 1.192 1 98.94 83 ALA A N 1
ATOM 605 C CA . ALA A 1 83 ? 3.912 -5.188 0.01 1 98.94 83 ALA A CA 1
ATOM 606 C C . ALA A 1 83 ? 3.725 -3.752 -0.468 1 98.94 83 ALA A C 1
ATOM 608 O O . ALA A 1 83 ? 3.502 -2.848 0.34 1 98.94 83 ALA A O 1
ATOM 609 N N . GLY A 1 84 ? 3.85 -3.518 -1.702 1 98.88 84 GLY A N 1
ATOM 610 C CA . GLY A 1 84 ? 3.596 -2.23 -2.33 1 98.88 84 GLY A CA 1
ATOM 611 C C . GLY A 1 84 ? 2.66 -2.322 -3.521 1 98.88 84 GLY A C 1
ATOM 612 O O . GLY A 1 84 ? 2.738 -3.271 -4.305 1 98.88 84 GLY A O 1
ATOM 613 N N . GLN A 1 85 ? 1.809 -1.385 -3.666 1 98.56 85 GLN A N 1
ATOM 614 C CA . GLN A 1 85 ? 0.928 -1.284 -4.824 1 98.56 85 GLN A CA 1
ATOM 615 C C . GLN A 1 85 ? 1.499 -0.329 -5.867 1 98.56 85 GLN A C 1
ATOM 617 O O . GLN A 1 85 ? 1.974 0.758 -5.527 1 98.56 85 GLN A O 1
ATOM 622 N N . SER A 1 86 ? 1.516 -0.751 -7.09 1 98.19 86 SER A N 1
ATOM 623 C CA . SER A 1 86 ? 2.043 0.105 -8.148 1 98.19 86 SER A CA 1
ATOM 624 C C . SER A 1 86 ? 1.13 0.102 -9.367 1 98.19 86 SER A C 1
ATOM 626 O O . SER A 1 86 ? 0.614 -0.946 -9.758 1 98.19 86 SER A O 1
ATOM 628 N N . SER A 1 87 ? 0.971 1.255 -9.922 1 97.88 87 SER A N 1
ATOM 629 C CA . SER A 1 87 ? 0.238 1.399 -11.172 1 97.88 87 SER A CA 1
ATOM 630 C C . SER A 1 87 ? 1.168 1.795 -12.32 1 97.88 87 SER A C 1
ATOM 632 O O . SER A 1 87 ? 0.709 2.113 -13.414 1 97.88 87 SER A O 1
ATOM 634 N N . GLU A 1 88 ? 2.443 1.875 -12.016 1 98.19 88 GLU A N 1
ATOM 635 C CA . GLU A 1 88 ? 3.469 2.229 -12.992 1 98.19 88 GLU A CA 1
ATOM 636 C C . GLU A 1 88 ? 4.805 1.568 -12.656 1 98.19 88 GLU A C 1
ATOM 638 O O . GLU A 1 88 ? 4.957 0.973 -11.586 1 98.19 88 GLU A O 1
ATOM 643 N N . THR A 1 89 ? 5.723 1.583 -13.688 1 98.69 89 THR A N 1
ATOM 644 C CA . THR A 1 89 ? 6.945 0.798 -13.57 1 98.69 89 THR A CA 1
ATOM 645 C C . THR A 1 89 ? 7.918 1.454 -12.594 1 98.69 89 THR A C 1
ATOM 647 O O . THR A 1 89 ? 8.719 0.77 -11.953 1 98.69 89 THR A O 1
ATOM 650 N N . TYR A 1 90 ? 7.883 2.746 -12.414 1 98.62 90 TYR A N 1
ATOM 651 C CA . TYR A 1 90 ? 8.82 3.463 -11.555 1 98.62 90 TYR A CA 1
ATOM 652 C C . TYR A 1 90 ? 8.742 2.965 -10.117 1 98.62 90 TYR A C 1
ATOM 654 O O . TYR A 1 90 ? 9.75 2.547 -9.547 1 98.62 90 TYR A O 1
ATOM 662 N N . SER A 1 91 ? 7.566 2.959 -9.531 1 98.75 91 SER A N 1
ATOM 663 C CA . SER A 1 91 ? 7.398 2.525 -8.148 1 98.75 91 SER A CA 1
ATOM 664 C C . SER A 1 91 ? 7.672 1.032 -7.996 1 98.75 91 SER A C 1
ATOM 666 O O . SER A 1 91 ? 8.164 0.586 -6.957 1 98.75 91 SER A O 1
ATOM 668 N N . ALA A 1 92 ? 7.383 0.265 -9.055 1 98.88 92 ALA A N 1
ATOM 669 C CA . ALA A 1 92 ? 7.555 -1.185 -9.008 1 98.88 92 ALA A CA 1
ATOM 670 C C . ALA A 1 92 ? 9.023 -1.558 -8.82 1 98.88 92 ALA A C 1
ATOM 672 O O . ALA A 1 92 ? 9.359 -2.377 -7.965 1 98.88 92 ALA A O 1
ATOM 673 N N . HIS A 1 93 ? 9.914 -0.982 -9.664 1 98.88 93 HIS A N 1
ATOM 674 C CA . HIS A 1 93 ? 11.32 -1.333 -9.516 1 98.88 93 HIS A CA 1
ATOM 675 C C . HIS A 1 93 ? 11.945 -0.606 -8.328 1 98.88 93 HIS A C 1
ATOM 677 O O . HIS A 1 93 ? 12.742 -1.186 -7.586 1 98.88 93 HIS A O 1
ATOM 683 N N . GLN A 1 94 ? 11.586 0.676 -8.094 1 98.75 94 GLN A N 1
ATOM 684 C CA . GLN A 1 94 ? 12.148 1.448 -6.988 1 98.75 94 GLN A CA 1
ATOM 685 C C . GLN A 1 94 ? 11.789 0.819 -5.645 1 98.75 94 GLN A C 1
ATOM 687 O O . GLN A 1 94 ? 12.602 0.834 -4.711 1 98.75 94 GLN A O 1
ATOM 692 N N . GLY A 1 95 ? 10.508 0.361 -5.5 1 98.88 95 GLY A N 1
ATOM 693 C CA . GLY A 1 95 ? 10.086 -0.298 -4.273 1 98.88 95 GLY A CA 1
ATOM 694 C C . GLY A 1 95 ? 10.992 -1.445 -3.873 1 98.88 95 GLY A C 1
ATOM 695 O O . GLY A 1 95 ? 11.273 -1.638 -2.688 1 98.88 95 GLY A O 1
ATOM 696 N N . VAL A 1 96 ? 11.43 -2.193 -4.852 1 98.94 96 VAL A N 1
ATOM 697 C CA . VAL A 1 96 ? 12.367 -3.273 -4.578 1 98.94 96 VAL A CA 1
ATOM 698 C C . VAL A 1 96 ? 13.742 -2.691 -4.246 1 98.94 96 VAL A C 1
ATOM 700 O O . VAL A 1 96 ? 14.32 -3.012 -3.205 1 98.94 96 VAL A O 1
ATOM 703 N N . GLU A 1 97 ? 14.227 -1.779 -5.039 1 98.94 97 GLU A N 1
ATOM 704 C CA . GLU A 1 97 ? 15.594 -1.266 -4.965 1 98.94 97 GLU A CA 1
ATOM 705 C C . GLU A 1 97 ? 15.82 -0.482 -3.676 1 98.94 97 GLU A C 1
ATOM 707 O O . GLU A 1 97 ? 16.906 -0.52 -3.105 1 98.94 97 GLU A O 1
ATOM 712 N N . HIS A 1 98 ? 14.797 0.179 -3.186 1 98.75 98 HIS A N 1
ATOM 713 C CA . HIS A 1 98 ? 14.969 1.089 -2.059 1 98.75 98 HIS A CA 1
ATOM 714 C C . HIS A 1 98 ? 14.383 0.501 -0.78 1 98.75 98 HIS A C 1
ATOM 716 O O . HIS A 1 98 ? 14.859 0.79 0.319 1 98.75 98 HIS A O 1
ATOM 722 N N . ASP A 1 99 ? 13.32 -0.374 -0.92 1 98.81 99 ASP A N 1
ATOM 723 C CA . ASP A 1 99 ? 12.547 -0.75 0.26 1 98.81 99 ASP A CA 1
ATOM 724 C C . ASP A 1 99 ? 12.508 -2.268 0.431 1 98.81 99 ASP A C 1
ATOM 726 O O . ASP A 1 99 ? 11.797 -2.783 1.296 1 98.81 99 ASP A O 1
ATOM 730 N N . ASP A 1 100 ? 13.289 -3.012 -0.447 1 98.88 100 ASP A N 1
ATOM 731 C CA . ASP A 1 100 ? 13.297 -4.473 -0.422 1 98.88 100 ASP A CA 1
ATOM 732 C C . ASP A 1 100 ? 11.875 -5.027 -0.453 1 98.88 100 ASP A C 1
ATOM 734 O O . ASP A 1 100 ? 11.562 -5.98 0.265 1 98.88 100 ASP A O 1
ATOM 738 N N . MET A 1 101 ? 11.016 -4.328 -1.226 1 98.94 101 MET A N 1
ATOM 739 C CA . MET A 1 101 ? 9.664 -4.812 -1.491 1 98.94 101 MET A CA 1
ATOM 740 C C . MET A 1 101 ? 9.688 -6.258 -1.98 1 98.94 101 MET A C 1
ATOM 742 O O . MET A 1 101 ? 10.453 -6.598 -2.883 1 98.94 101 MET A O 1
ATOM 746 N N . ASN A 1 102 ? 8.844 -7.133 -1.339 1 98.94 102 ASN A N 1
ATOM 747 C CA . ASN A 1 102 ? 8.883 -8.547 -1.706 1 98.94 102 ASN A CA 1
ATOM 748 C C . ASN A 1 102 ? 7.512 -9.047 -2.152 1 98.94 102 ASN A C 1
ATOM 750 O O . ASN A 1 102 ? 7.379 -10.188 -2.607 1 98.94 102 ASN A O 1
ATOM 754 N N . VAL A 1 103 ? 6.5 -8.25 -2.098 1 99 103 VAL A N 1
ATOM 755 C CA . VAL A 1 103 ? 5.18 -8.539 -2.65 1 99 103 VAL A CA 1
ATOM 756 C C . VAL A 1 103 ? 4.68 -7.34 -3.451 1 99 103 VAL A C 1
ATOM 758 O O . VAL A 1 103 ? 4.668 -6.215 -2.949 1 99 103 VAL A O 1
ATOM 761 N N . LEU A 1 104 ? 4.238 -7.531 -4.656 1 99 104 LEU A N 1
ATOM 762 C CA . LEU A 1 104 ? 3.617 -6.531 -5.516 1 99 104 LEU A CA 1
ATOM 763 C C . LEU A 1 104 ? 2.1 -6.691 -5.523 1 99 104 LEU A C 1
ATOM 765 O O . LEU A 1 104 ? 1.59 -7.805 -5.672 1 99 104 LEU A O 1
ATOM 769 N N . VAL A 1 105 ? 1.428 -5.625 -5.34 1 98.94 105 VAL A N 1
ATOM 770 C CA . VAL A 1 105 ? -0.029 -5.645 -5.422 1 98.94 105 VAL A CA 1
ATOM 771 C C . VAL A 1 105 ? -0.487 -4.891 -6.668 1 98.94 105 VAL A C 1
ATOM 773 O O . VAL A 1 105 ? -0.015 -3.785 -6.941 1 98.94 105 VAL A O 1
ATOM 776 N N . LEU A 1 106 ? -1.361 -5.473 -7.438 1 98.88 106 LEU A N 1
ATOM 777 C CA . LEU A 1 106 ? -1.911 -4.895 -8.656 1 98.88 106 LEU A CA 1
ATOM 778 C C . LEU A 1 106 ? -3.418 -4.691 -8.531 1 98.88 106 LEU A C 1
ATOM 780 O O . LEU A 1 106 ? -4.113 -5.52 -7.938 1 98.88 106 LEU A O 1
ATOM 784 N N . ALA A 1 107 ? -3.879 -3.602 -9.102 1 98.75 107 ALA A N 1
ATOM 785 C CA . ALA A 1 107 ? -5.297 -3.248 -9.109 1 98.75 107 ALA A CA 1
ATOM 786 C C . ALA A 1 107 ? -5.926 -3.531 -10.469 1 98.75 107 ALA A C 1
ATOM 788 O O . ALA A 1 107 ? -5.805 -2.727 -11.398 1 98.75 107 ALA A O 1
ATOM 789 N N . SER A 1 108 ? -6.742 -4.547 -10.531 1 98.62 108 SER A N 1
ATOM 790 C CA . SER A 1 108 ? -7.254 -5.023 -11.812 1 98.62 108 SER A CA 1
ATOM 791 C C . SER A 1 108 ? -8.328 -4.09 -12.359 1 98.62 108 SER A C 1
ATOM 793 O O . SER A 1 108 ? -8.641 -4.121 -13.555 1 98.62 108 SER A O 1
ATOM 795 N N . ARG A 1 109 ? -8.93 -3.273 -11.508 1 98.38 109 ARG A N 1
ATOM 796 C CA . ARG A 1 109 ? -9.961 -2.357 -11.977 1 98.38 109 ARG A CA 1
ATOM 797 C C . ARG A 1 109 ? -9.367 -1.009 -12.359 1 98.38 109 ARG A C 1
ATOM 799 O O . ARG A 1 109 ? -10.07 -0.136 -12.875 1 98.38 109 ARG A O 1
ATOM 806 N N . VAL A 1 110 ? -8.094 -0.803 -12.156 1 98.06 110 VAL A N 1
ATOM 807 C CA . VAL A 1 110 ? -7.465 0.5 -12.336 1 98.06 110 VAL A CA 1
ATOM 808 C C . VAL A 1 110 ? -6.5 0.447 -13.523 1 98.06 110 VAL A C 1
ATOM 810 O O . VAL A 1 110 ? -6.414 1.395 -14.305 1 98.06 110 VAL A O 1
ATOM 813 N N . ILE A 1 111 ? -5.734 -0.675 -13.695 1 97.75 111 ILE A N 1
ATOM 814 C CA . ILE A 1 111 ? -4.746 -0.757 -14.773 1 97.75 111 ILE A CA 1
ATOM 815 C C . ILE A 1 111 ? -5.137 -1.866 -15.742 1 97.75 111 ILE A C 1
ATOM 817 O O . ILE A 1 111 ? -5.816 -2.824 -15.367 1 97.75 111 ILE A O 1
ATOM 821 N N . GLY A 1 112 ? -4.676 -1.736 -17.016 1 97.38 112 GLY A N 1
ATOM 822 C CA . GLY A 1 112 ? -4.883 -2.76 -18.016 1 97.38 112 GLY A CA 1
ATOM 823 C C . GLY A 1 112 ? -3.787 -3.811 -18.047 1 97.38 112 GLY A C 1
ATOM 824 O O . GLY A 1 112 ? -2.744 -3.639 -17.406 1 97.38 112 GLY A O 1
ATOM 825 N N . PRO A 1 113 ? -4.055 -4.898 -18.766 1 97.69 113 PRO A N 1
ATOM 826 C CA . PRO A 1 113 ? -3.139 -6.039 -18.75 1 97.69 113 PRO A CA 1
ATOM 827 C C . PRO A 1 113 ? -1.758 -5.699 -19.312 1 97.69 113 PRO A C 1
ATOM 829 O O . PRO A 1 113 ? -0.749 -6.223 -18.828 1 97.69 113 PRO A O 1
ATOM 832 N N . ALA A 1 114 ? -1.714 -4.828 -20.359 1 98.06 114 ALA A N 1
ATOM 833 C CA . ALA A 1 114 ? -0.421 -4.484 -20.938 1 98.06 114 ALA A CA 1
ATOM 834 C C . ALA A 1 114 ? 0.457 -3.744 -19.938 1 98.06 114 ALA A C 1
ATOM 836 O O . ALA A 1 114 ? 1.65 -4.031 -19.812 1 98.06 114 ALA A O 1
ATOM 837 N N . VAL A 1 115 ? -0.131 -2.814 -19.203 1 98.38 115 VAL A N 1
ATOM 838 C CA . VAL A 1 115 ? 0.592 -2.061 -18.188 1 98.38 115 VAL A CA 1
ATOM 839 C C . VAL A 1 115 ? 0.976 -2.988 -17.031 1 98.38 115 VAL A C 1
ATOM 841 O O . VAL A 1 115 ? 2.098 -2.928 -16.516 1 98.38 115 VAL A O 1
ATOM 844 N N . ALA A 1 116 ? 0.06 -3.863 -16.656 1 98.75 116 ALA A N 1
ATOM 845 C CA . ALA A 1 116 ? 0.324 -4.809 -15.586 1 98.75 116 ALA A CA 1
ATOM 846 C C . ALA A 1 116 ? 1.54 -5.676 -15.898 1 98.75 116 ALA A C 1
ATOM 848 O O . ALA A 1 116 ? 2.367 -5.938 -15.023 1 98.75 116 ALA A O 1
ATOM 849 N N . GLN A 1 117 ? 1.628 -6.074 -17.125 1 98.5 117 GLN A N 1
ATOM 850 C CA . GLN A 1 117 ? 2.758 -6.895 -17.547 1 98.5 117 GLN A CA 1
ATOM 851 C C . GLN A 1 117 ? 4.074 -6.141 -17.375 1 98.5 117 GLN A C 1
ATOM 853 O O . GLN A 1 117 ? 5.055 -6.699 -16.875 1 98.5 117 GLN A O 1
ATOM 858 N N . GLU A 1 118 ? 4.109 -4.898 -17.812 1 98.81 118 GLU A N 1
ATOM 859 C CA . GLU A 1 118 ? 5.316 -4.09 -17.688 1 98.81 118 GLU A CA 1
ATOM 860 C C . GLU A 1 118 ? 5.688 -3.891 -16.219 1 98.81 118 GLU A C 1
ATOM 862 O O . GLU A 1 118 ? 6.867 -3.9 -15.867 1 98.81 118 GLU A O 1
ATOM 867 N N . ILE A 1 119 ? 4.734 -3.705 -15.398 1 98.88 119 ILE A N 1
ATOM 868 C CA . ILE A 1 119 ? 4.949 -3.498 -13.969 1 98.88 119 ILE A CA 1
ATOM 869 C C . ILE A 1 119 ? 5.539 -4.762 -13.352 1 98.88 119 ILE A C 1
ATOM 871 O O . ILE A 1 119 ? 6.504 -4.695 -12.586 1 98.88 119 ILE A O 1
ATOM 875 N N . VAL A 1 120 ? 4.961 -5.895 -13.688 1 98.94 120 VAL A N 1
ATO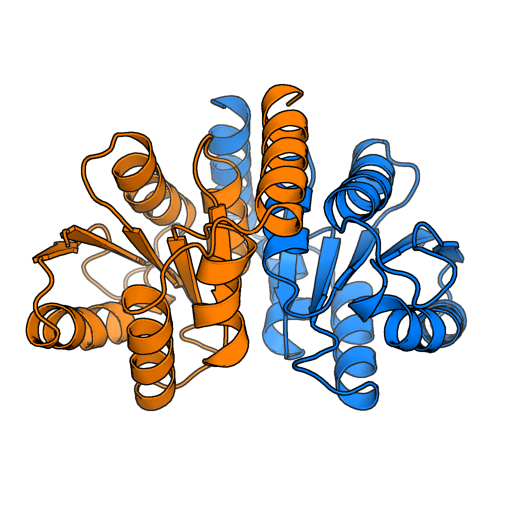M 876 C CA . VAL A 1 120 ? 5.43 -7.176 -13.164 1 98.94 120 VAL A CA 1
ATOM 877 C C . VAL A 1 120 ? 6.879 -7.406 -13.586 1 98.94 120 VAL A C 1
ATOM 879 O O . VAL A 1 120 ? 7.707 -7.824 -12.781 1 98.94 120 VAL A O 1
ATOM 882 N N . GLU A 1 121 ? 7.18 -7.121 -14.805 1 98.88 121 GLU A N 1
ATOM 883 C CA . GLU A 1 121 ? 8.547 -7.281 -15.289 1 98.88 121 GLU A CA 1
ATOM 884 C C . GLU A 1 121 ? 9.516 -6.387 -14.523 1 98.88 121 GLU A C 1
ATOM 886 O O . GLU A 1 121 ? 10.602 -6.824 -14.148 1 98.88 121 GLU A O 1
ATOM 891 N N . ALA A 1 122 ? 9.148 -5.145 -14.32 1 98.94 122 ALA A N 1
ATOM 892 C CA . ALA A 1 122 ? 9.977 -4.203 -13.57 1 98.94 122 ALA A CA 1
ATOM 893 C C . ALA A 1 122 ? 10.211 -4.691 -12.148 1 98.94 122 ALA A C 1
ATOM 895 O O . ALA A 1 122 ? 11.32 -4.594 -11.625 1 98.94 122 ALA A O 1
ATOM 896 N N . PHE A 1 123 ? 9.203 -5.188 -11.539 1 98.94 123 PHE A N 1
ATOM 897 C CA . PHE A 1 123 ? 9.258 -5.691 -10.172 1 98.94 123 PHE A CA 1
ATOM 898 C C . PHE A 1 123 ? 10.172 -6.906 -10.078 1 98.94 123 PHE A C 1
ATOM 900 O O . PHE A 1 123 ? 11.047 -6.969 -9.211 1 98.94 123 PHE A O 1
ATOM 907 N N . LEU A 1 124 ? 9.984 -7.836 -10.953 1 98.88 124 LEU A N 1
ATOM 908 C CA . LEU A 1 124 ? 10.68 -9.117 -10.859 1 98.88 124 LEU A CA 1
ATOM 909 C C . LEU A 1 124 ? 12.133 -8.977 -11.289 1 98.88 124 LEU A C 1
ATOM 911 O O . LEU A 1 124 ? 12.984 -9.789 -10.906 1 98.88 124 LEU A O 1
ATOM 915 N N . SER A 1 125 ? 12.461 -7.926 -12.062 1 98.62 125 SER A N 1
ATOM 916 C CA . SER A 1 125 ? 13.82 -7.742 -12.547 1 98.62 125 SER A CA 1
ATOM 917 C C . SER A 1 125 ? 14.656 -6.934 -11.562 1 98.62 125 SER A C 1
ATOM 919 O O . SER A 1 125 ? 15.883 -6.887 -11.68 1 98.62 125 SER A O 1
ATOM 921 N N . ALA A 1 126 ? 14.055 -6.258 -10.656 1 98.81 126 ALA A N 1
ATOM 922 C CA . ALA A 1 126 ? 14.75 -5.344 -9.75 1 98.81 126 ALA A CA 1
ATOM 923 C C . ALA A 1 126 ? 15.438 -6.109 -8.617 1 98.81 126 ALA A C 1
ATOM 925 O O . ALA A 1 126 ? 15.07 -7.246 -8.32 1 98.81 126 ALA A O 1
ATOM 926 N N . LYS A 1 127 ? 16.422 -5.473 -8.016 1 98.75 127 LYS A N 1
ATOM 927 C CA . LYS A 1 127 ? 17.156 -5.996 -6.867 1 98.75 127 LYS A CA 1
ATOM 928 C C . LYS A 1 127 ? 17.375 -4.914 -5.816 1 98.75 127 LYS A C 1
ATOM 930 O O . LYS A 1 127 ? 17.609 -3.754 -6.148 1 98.75 127 LYS A O 1
ATOM 935 N N . PHE A 1 128 ? 17.312 -5.312 -4.531 1 98.81 128 PHE A N 1
ATOM 936 C CA . PHE A 1 128 ? 17.594 -4.375 -3.449 1 98.81 128 PHE A CA 1
ATOM 937 C C . PHE A 1 128 ? 19 -3.797 -3.59 1 98.81 128 PHE A C 1
ATOM 939 O O . PHE A 1 128 ? 19.969 -4.539 -3.75 1 98.81 128 PHE A O 1
ATOM 946 N N . SER A 1 129 ? 19.109 -2.482 -3.521 1 98.44 129 SER A N 1
ATOM 947 C CA . SER A 1 129 ? 20.375 -1.813 -3.809 1 98.44 129 SER A CA 1
ATOM 948 C C . SER A 1 129 ? 21.406 -2.107 -2.732 1 98.44 129 SER A C 1
ATOM 950 O O . SER A 1 129 ? 22.609 -2.201 -3.023 1 98.44 129 SER A O 1
ATOM 952 N N . GLY A 1 130 ? 20.953 -2.152 -1.459 1 98 130 GLY A N 1
ATOM 953 C CA . GLY A 1 130 ? 21.859 -2.371 -0.348 1 98 130 GLY A CA 1
ATOM 954 C C . GLY A 1 130 ? 22.625 -1.121 0.057 1 98 130 GLY A C 1
ATOM 955 O O . GLY A 1 130 ? 23.516 -1.177 0.907 1 98 130 GLY A O 1
ATOM 956 N N . GLU A 1 131 ? 22.281 0.035 -0.578 1 98.25 131 GLU A N 1
ATOM 957 C CA . GLU A 1 131 ? 22.906 1.291 -0.182 1 98.25 131 GLU A CA 1
ATOM 958 C C . GLU A 1 131 ? 22.625 1.608 1.285 1 98.25 131 GLU A C 1
ATOM 960 O O . GLU A 1 131 ? 21.562 1.293 1.802 1 98.25 131 GLU A O 1
ATOM 965 N N . GLU A 1 132 ? 23.5 2.252 1.897 1 98.38 132 GLU A N 1
ATOM 966 C CA . GLU A 1 132 ? 23.453 2.508 3.334 1 98.38 132 GLU A CA 1
ATOM 967 C C . GLU A 1 132 ? 22.141 3.182 3.732 1 98.38 132 GLU A C 1
ATOM 969 O O . GLU A 1 132 ? 21.516 2.795 4.719 1 98.38 132 GLU A O 1
ATOM 974 N N . ARG A 1 133 ? 21.766 4.23 3.035 1 97.94 133 ARG A N 1
ATOM 975 C CA . ARG A 1 133 ? 20.531 4.949 3.377 1 97.94 133 ARG A CA 1
ATOM 976 C C . ARG A 1 133 ? 19.328 4.031 3.299 1 97.94 133 ARG A C 1
ATOM 978 O O . ARG A 1 133 ? 18.406 4.133 4.117 1 97.94 133 ARG A O 1
ATOM 985 N N . HIS A 1 134 ? 19.281 3.111 2.281 1 98.56 134 HIS A N 1
ATOM 986 C CA . HIS A 1 134 ? 18.156 2.203 2.123 1 98.56 134 HIS A CA 1
ATOM 987 C C . HIS A 1 134 ? 18.156 1.127 3.203 1 98.56 134 HIS A C 1
ATOM 989 O O . HIS A 1 134 ? 17.094 0.748 3.709 1 98.56 134 HIS A O 1
ATOM 995 N N . VAL A 1 135 ? 19.344 0.665 3.596 1 98.69 135 VAL A N 1
ATOM 996 C CA . VAL A 1 135 ? 19.469 -0.309 4.676 1 98.69 135 VAL A CA 1
ATOM 997 C C . VAL A 1 135 ? 19 0.31 5.988 1 98.69 135 VAL A C 1
ATOM 999 O O . VAL A 1 135 ? 18.281 -0.328 6.762 1 98.69 135 VAL A O 1
ATOM 1002 N N . ARG A 1 136 ? 19.422 1.495 6.234 1 98.75 136 ARG A N 1
ATOM 1003 C CA . ARG A 1 136 ? 19.031 2.209 7.445 1 98.75 136 ARG A CA 1
ATOM 1004 C C . ARG A 1 136 ? 17.516 2.383 7.516 1 98.75 136 ARG A C 1
ATOM 1006 O O . ARG A 1 136 ? 16.906 2.145 8.562 1 98.75 136 ARG A O 1
ATOM 1013 N N . ARG A 1 137 ? 16.906 2.807 6.477 1 98.81 137 ARG A N 1
ATOM 1014 C CA . ARG A 1 137 ? 15.461 3.006 6.434 1 98.81 137 ARG A CA 1
ATOM 1015 C C . ARG A 1 137 ? 14.727 1.687 6.629 1 98.81 137 ARG A C 1
ATOM 1017 O O . ARG A 1 137 ? 13.734 1.629 7.359 1 98.81 137 ARG A O 1
ATOM 1024 N N . LEU A 1 138 ? 15.203 0.648 5.953 1 98.75 138 LEU A N 1
ATOM 1025 C CA . LEU A 1 138 ? 14.609 -0.675 6.121 1 98.75 138 LEU A CA 1
ATOM 1026 C C . LEU A 1 138 ? 14.672 -1.12 7.574 1 98.75 138 LEU A C 1
ATOM 1028 O O . LEU A 1 138 ? 13.719 -1.704 8.094 1 98.75 138 LEU A O 1
ATOM 1032 N N . LYS A 1 139 ? 15.797 -0.899 8.242 1 98.75 139 LYS A N 1
ATOM 1033 C CA . LYS A 1 139 ? 15.938 -1.239 9.648 1 98.75 139 LYS A CA 1
ATOM 1034 C C . LYS A 1 139 ? 14.883 -0.534 10.492 1 98.75 139 LYS A C 1
ATOM 1036 O O . LYS A 1 139 ? 14.32 -1.129 11.414 1 98.75 139 LYS A O 1
ATOM 1041 N N . LYS A 1 140 ? 14.609 0.733 10.234 1 98.81 140 LYS A N 1
ATOM 1042 C CA . LYS A 1 140 ? 13.586 1.48 10.961 1 98.81 140 LYS A CA 1
ATOM 1043 C C . LYS A 1 140 ? 12.203 0.876 10.742 1 98.81 140 LYS A C 1
ATOM 1045 O O . LYS A 1 140 ? 11.391 0.817 11.664 1 98.81 140 LYS A O 1
ATOM 1050 N N . VAL A 1 141 ? 11.922 0.44 9.484 1 98.81 141 VAL A N 1
ATOM 1051 C CA . VAL A 1 141 ? 10.648 -0.215 9.18 1 98.81 141 VAL A CA 1
ATOM 1052 C C . VAL A 1 141 ? 10.523 -1.494 10.008 1 98.81 141 VAL A C 1
ATOM 1054 O O . VAL A 1 141 ? 9.469 -1.768 10.578 1 98.81 141 VAL A O 1
ATOM 1057 N N . MET A 1 142 ? 11.602 -2.246 10.07 1 98.31 142 MET A N 1
ATOM 1058 C CA . MET A 1 142 ? 11.609 -3.49 10.836 1 98.31 142 MET A CA 1
ATOM 1059 C C . MET A 1 142 ? 11.422 -3.215 12.32 1 98.31 142 MET A C 1
ATOM 1061 O O . MET A 1 142 ? 10.812 -4.012 13.031 1 98.31 142 MET A O 1
ATOM 1065 N N . GLU A 1 143 ? 11.938 -2.139 12.844 1 98.44 143 GLU A N 1
ATOM 1066 C CA . GLU A 1 143 ? 11.734 -1.743 14.234 1 98.44 143 GLU A CA 1
ATOM 1067 C C . GLU A 1 143 ? 10.273 -1.423 14.516 1 98.44 143 GLU A C 1
ATOM 1069 O O . GLU A 1 143 ? 9.734 -1.811 15.555 1 98.44 143 GLU A O 1
ATOM 1074 N N . ILE A 1 144 ? 9.648 -0.693 13.57 1 98.38 144 ILE A N 1
ATOM 1075 C CA . ILE A 1 144 ? 8.219 -0.411 13.695 1 98.38 144 ILE A CA 1
ATOM 1076 C C . ILE A 1 144 ? 7.438 -1.722 13.758 1 98.38 144 ILE A C 1
ATOM 1078 O O . ILE A 1 144 ? 6.559 -1.888 14.609 1 98.38 144 ILE A O 1
ATOM 1082 N N . GLU A 1 145 ? 7.723 -2.629 12.867 1 98 145 GLU A N 1
ATOM 1083 C CA . GLU A 1 145 ? 7.066 -3.932 12.805 1 98 145 GLU A CA 1
ATOM 1084 C C . GLU A 1 145 ? 7.23 -4.691 14.117 1 98 145 GLU A C 1
ATOM 1086 O O . GLU A 1 145 ? 6.277 -5.297 14.617 1 98 145 GLU A O 1
ATOM 1091 N N . ALA A 1 146 ? 8.422 -4.66 14.734 1 96.94 146 ALA A N 1
ATOM 1092 C CA . ALA A 1 146 ? 8.75 -5.41 15.945 1 96.94 146 ALA A CA 1
ATOM 1093 C C . ALA A 1 146 ? 8 -4.855 17.156 1 96.94 146 ALA A C 1
ATOM 1095 O O . ALA A 1 146 ? 7.781 -5.566 18.141 1 96.94 146 ALA A O 1
ATOM 1096 N N . GLU A 1 147 ? 7.66 -3.639 17.141 1 94.44 147 GLU A N 1
ATOM 1097 C CA . GLU A 1 147 ? 6.973 -2.971 18.234 1 94.44 147 GLU A CA 1
ATOM 1098 C C . GLU A 1 147 ? 5.488 -3.32 18.25 1 94.44 147 GLU A C 1
ATOM 1100 O O . GLU A 1 147 ? 4.797 -3.061 19.234 1 94.44 147 GLU A O 1
ATOM 1105 N N . ASN A 1 148 ? 5 -3.938 17.188 1 84.38 148 ASN A N 1
ATOM 1106 C CA . ASN A 1 148 ? 3.562 -4.121 17.031 1 84.38 148 ASN A CA 1
ATOM 1107 C C . ASN A 1 148 ? 3.203 -5.594 16.828 1 84.38 148 ASN A C 1
ATOM 1109 O O . ASN A 1 148 ? 3.986 -6.359 16.266 1 84.38 148 ASN A O 1
ATOM 1113 N N . MET B 1 1 ? -13.031 17.188 10.234 1 97.31 1 MET B N 1
ATOM 1114 C CA . MET B 1 1 ? -12.195 16.203 10.93 1 97.31 1 MET B CA 1
ATOM 1115 C C . MET B 1 1 ? -10.812 16.781 11.203 1 97.31 1 MET B C 1
ATOM 1117 O O . MET B 1 1 ? -10.453 17.844 10.695 1 97.31 1 MET B O 1
ATOM 1121 N N . LYS B 1 2 ? -10.086 16.094 12.062 1 98.81 2 LYS B N 1
ATOM 1122 C CA . LYS B 1 2 ? -8.656 16.359 12.203 1 98.81 2 LYS B CA 1
ATOM 1123 C C . LYS B 1 2 ? -7.836 15.344 11.406 1 98.81 2 LYS B C 1
ATOM 1125 O O . LYS B 1 2 ? -8.078 14.141 11.492 1 98.81 2 LYS B O 1
ATOM 1130 N N . ILE B 1 3 ? -6.875 15.891 10.586 1 98.88 3 ILE B N 1
ATOM 1131 C CA . ILE B 1 3 ? -6.086 15.07 9.672 1 98.88 3 ILE B CA 1
ATOM 1132 C C . ILE B 1 3 ? -4.598 15.266 9.961 1 98.88 3 ILE B C 1
ATOM 1134 O O . ILE B 1 3 ? -4.109 16.391 10 1 98.88 3 ILE B O 1
ATOM 1138 N N . ALA B 1 4 ? -3.891 14.227 10.219 1 98.94 4 ALA B N 1
ATOM 1139 C CA . ALA B 1 4 ? -2.432 14.305 10.242 1 98.94 4 ALA B CA 1
ATOM 1140 C C . ALA B 1 4 ? -1.855 14.156 8.836 1 98.94 4 ALA B C 1
ATOM 1142 O O . ALA B 1 4 ? -2.242 13.258 8.094 1 98.94 4 ALA B O 1
ATOM 1143 N N . ILE B 1 5 ? -0.997 15.039 8.461 1 98.94 5 ILE B N 1
ATOM 1144 C CA . ILE B 1 5 ? -0.287 14.883 7.199 1 98.94 5 ILE B CA 1
ATOM 1145 C C . ILE B 1 5 ? 1.22 14.93 7.441 1 98.94 5 ILE B C 1
ATOM 1147 O O . ILE B 1 5 ? 1.699 15.734 8.25 1 98.94 5 ILE B O 1
ATOM 1151 N N . GLY B 1 6 ? 1.939 13.984 6.922 1 98.81 6 GLY B N 1
ATOM 1152 C CA . GLY B 1 6 ? 3.391 13.938 6.992 1 98.81 6 GLY B CA 1
ATOM 1153 C C . GLY B 1 6 ? 4.043 13.562 5.676 1 98.81 6 GLY B C 1
ATOM 1154 O O . GLY B 1 6 ? 3.352 13.25 4.703 1 98.81 6 GLY B O 1
ATOM 1155 N N . GLY B 1 7 ? 5.363 13.594 5.613 1 98.25 7 GLY B N 1
ATOM 1156 C CA . GLY B 1 7 ? 6.164 13.227 4.457 1 98.25 7 GLY B CA 1
ATOM 1157 C C . GLY B 1 7 ? 7.648 13.453 4.664 1 98.25 7 GLY B C 1
ATOM 1158 O O . GLY B 1 7 ? 8.055 14.297 5.465 1 98.25 7 GLY B O 1
ATOM 1159 N N . ASP B 1 8 ? 8.383 12.695 3.941 1 98.5 8 ASP B N 1
ATOM 1160 C CA . ASP B 1 8 ? 9.828 12.914 3.922 1 98.5 8 ASP B CA 1
ATOM 1161 C C . ASP B 1 8 ? 10.195 14.062 2.977 1 98.5 8 ASP B C 1
ATOM 1163 O O . ASP B 1 8 ? 9.336 14.859 2.594 1 98.5 8 ASP B O 1
ATOM 1167 N N . HIS B 1 9 ? 11.445 14.141 2.666 1 98.69 9 HIS B N 1
ATOM 1168 C CA . HIS B 1 9 ? 11.93 15.25 1.854 1 98.69 9 HIS B CA 1
ATOM 1169 C C . HIS B 1 9 ? 11.328 15.219 0.455 1 98.69 9 HIS B C 1
ATOM 1171 O O . HIS B 1 9 ? 11.07 16.266 -0.14 1 98.69 9 HIS B O 1
ATOM 1177 N N . ALA B 1 10 ? 11.133 14.016 -0.077 1 98.19 10 ALA B N 1
ATOM 1178 C CA . ALA B 1 10 ? 10.547 13.906 -1.412 1 98.19 10 ALA B CA 1
ATOM 1179 C C . ALA B 1 10 ? 9.102 14.391 -1.419 1 98.19 10 ALA B C 1
ATOM 1181 O O . ALA B 1 10 ? 8.602 14.852 -2.447 1 98.19 10 ALA B O 1
ATOM 1182 N N . GLY B 1 11 ? 8.438 14.305 -0.278 1 98.44 11 GLY B N 1
ATOM 1183 C CA . GLY B 1 11 ? 7.031 14.68 -0.201 1 98.44 11 GLY B CA 1
ATOM 1184 C C . GLY B 1 11 ? 6.816 16.078 0.335 1 98.44 11 GLY B C 1
ATOM 1185 O O . GLY B 1 11 ? 5.68 16.531 0.479 1 98.44 11 GLY B O 1
ATOM 1186 N N . TYR B 1 12 ? 7.906 16.797 0.627 1 98.62 12 TYR B N 1
ATOM 1187 C CA . TYR B 1 12 ? 7.82 18.078 1.324 1 98.62 12 TYR B CA 1
ATOM 1188 C C . TYR B 1 12 ? 6.988 19.078 0.529 1 98.62 12 TYR B C 1
ATOM 1190 O O . TYR B 1 12 ? 6.043 19.672 1.059 1 98.62 12 TYR B O 1
ATOM 1198 N N . GLU B 1 13 ? 7.285 19.25 -0.74 1 98.5 13 GLU B N 1
ATOM 1199 C CA . GLU B 1 13 ? 6.625 20.266 -1.551 1 98.5 13 GLU B CA 1
ATOM 1200 C C . GLU B 1 13 ? 5.141 19.953 -1.73 1 98.5 13 GLU B C 1
ATOM 1202 O O . GLU B 1 13 ? 4.289 20.828 -1.552 1 98.5 13 GLU B O 1
ATOM 1207 N N . LEU B 1 14 ? 4.848 18.75 -2.057 1 98.69 14 LEU B N 1
ATOM 1208 C CA . LEU B 1 14 ? 3.459 18.359 -2.27 1 98.69 14 LEU B CA 1
ATOM 1209 C C . LEU B 1 14 ? 2.662 18.453 -0.973 1 98.69 14 LEU B C 1
ATOM 1211 O O . LEU B 1 14 ? 1.531 18.953 -0.97 1 98.69 14 LEU B O 1
ATOM 1215 N N . LYS B 1 15 ? 3.242 17.969 0.136 1 98.5 15 LYS B N 1
ATOM 1216 C CA . LYS B 1 15 ? 2.588 18.094 1.435 1 98.5 15 LYS B CA 1
ATOM 1217 C C . LYS B 1 15 ? 2.24 19.547 1.733 1 98.5 15 LYS B C 1
ATOM 1219 O O . LYS B 1 15 ? 1.125 19.844 2.164 1 98.5 15 LYS B O 1
ATOM 1224 N N . THR B 1 16 ? 3.168 20.375 1.504 1 98.38 16 THR B N 1
ATOM 1225 C CA . THR B 1 16 ? 3.014 21.797 1.794 1 98.38 16 THR B CA 1
ATOM 1226 C C . THR B 1 16 ? 1.9 22.406 0.944 1 98.38 16 THR B C 1
ATOM 1228 O O . THR B 1 16 ? 1.161 23.281 1.409 1 98.38 16 THR B O 1
ATOM 1231 N N . GLN B 1 17 ? 1.782 21.969 -0.252 1 98.38 17 GLN B N 1
ATOM 1232 C CA . GLN B 1 17 ? 0.735 22.438 -1.151 1 98.38 17 GLN B CA 1
ATOM 1233 C C . GLN B 1 17 ? -0.632 21.906 -0.728 1 98.38 17 GLN B C 1
ATOM 1235 O O . GLN B 1 17 ? -1.647 22.594 -0.902 1 98.38 17 GLN B O 1
ATOM 1240 N N . LEU B 1 18 ? -0.694 20.734 -0.183 1 98.69 18 LEU B N 1
ATOM 1241 C CA . LEU B 1 18 ? -1.954 20.062 0.122 1 98.69 18 LEU B CA 1
ATOM 1242 C C . LEU B 1 18 ? -2.555 20.609 1.416 1 98.69 18 LEU B C 1
ATOM 1244 O O . LEU B 1 18 ? -3.775 20.594 1.592 1 98.69 18 LEU B O 1
ATOM 1248 N N . ILE B 1 19 ? -1.738 21.078 2.381 1 98.75 19 ILE B N 1
ATOM 1249 C CA . ILE B 1 19 ? -2.186 21.469 3.715 1 98.75 19 ILE B CA 1
ATOM 1250 C C . ILE B 1 19 ? -3.25 22.547 3.605 1 98.75 19 ILE B C 1
ATOM 1252 O O . ILE B 1 19 ? -4.355 22.406 4.129 1 98.75 19 ILE B O 1
ATOM 1256 N N . PRO B 1 20 ? -3.006 23.703 2.848 1 98.5 20 PRO B N 1
ATOM 1257 C CA . PRO B 1 20 ? -4.066 24.703 2.75 1 98.5 20 PRO B CA 1
ATOM 1258 C C . PRO B 1 20 ? -5.328 24.172 2.078 1 98.5 20 PRO B C 1
ATOM 1260 O O . PRO B 1 20 ? -6.438 24.594 2.41 1 98.5 20 PRO B O 1
ATOM 1263 N N . LEU B 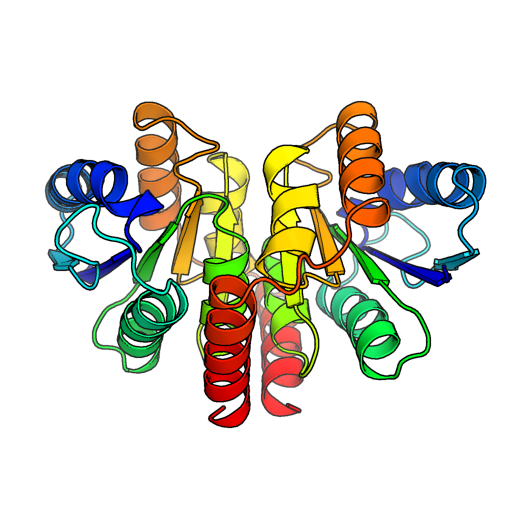1 21 ? -5.191 23.266 1.113 1 98.06 21 LEU B N 1
ATOM 1264 C CA . LEU B 1 21 ? -6.344 22.688 0.428 1 98.06 21 LEU B CA 1
ATOM 1265 C C . LEU B 1 21 ? -7.195 21.875 1.395 1 98.06 21 LEU B C 1
ATOM 1267 O O . LEU B 1 21 ? -8.43 21.938 1.348 1 98.06 21 LEU B O 1
ATOM 1271 N N . ILE B 1 22 ? -6.578 21.062 2.242 1 98.62 22 ILE B N 1
ATOM 1272 C CA . ILE B 1 22 ? -7.277 20.25 3.238 1 98.62 22 ILE B CA 1
ATOM 1273 C C . ILE B 1 22 ? -8.008 21.172 4.219 1 98.62 22 ILE B C 1
ATOM 1275 O O . ILE B 1 22 ? -9.164 20.906 4.574 1 98.62 22 ILE B O 1
ATOM 1279 N N . GLU B 1 23 ? -7.344 22.234 4.621 1 98.75 23 GLU B N 1
ATOM 1280 C CA . GLU B 1 23 ? -7.961 23.219 5.512 1 98.75 23 GLU B CA 1
ATOM 1281 C C . GLU B 1 23 ? -9.148 23.891 4.844 1 98.75 23 GLU B C 1
ATOM 1283 O O . GLU B 1 23 ? -10.18 24.125 5.48 1 98.75 23 GLU B O 1
ATOM 1288 N N . ASP B 1 24 ? -9.016 24.203 3.582 1 98.12 24 ASP B N 1
ATOM 1289 C CA . ASP B 1 24 ? -10.086 24.844 2.826 1 98.12 24 ASP B CA 1
ATOM 1290 C C . ASP B 1 24 ? -11.305 23.938 2.707 1 98.12 24 ASP B C 1
ATOM 1292 O O . ASP B 1 24 ? -12.43 24.406 2.543 1 98.12 24 ASP B O 1
ATOM 1296 N N . LEU B 1 25 ? -11.094 22.625 2.74 1 97.56 25 LEU B N 1
ATOM 1297 C CA . LEU B 1 25 ? -12.18 21.656 2.711 1 97.56 25 LEU B CA 1
ATOM 1298 C C . LEU B 1 25 ? -12.875 21.578 4.066 1 97.56 25 LEU B C 1
ATOM 1300 O O . LEU B 1 25 ? -13.859 20.859 4.227 1 97.56 25 LEU B O 1
ATOM 1304 N N . GLY B 1 26 ? -12.312 22.281 5.074 1 98.25 26 GLY B N 1
ATOM 1305 C CA . GLY B 1 26 ? -12.977 22.375 6.367 1 98.25 26 GLY B CA 1
ATOM 1306 C C . GLY B 1 26 ? -12.375 21.469 7.418 1 98.25 26 GLY B C 1
ATOM 1307 O O . GLY B 1 26 ? -12.992 21.219 8.453 1 98.25 26 GLY B O 1
ATOM 1308 N N . HIS B 1 27 ? -11.203 20.938 7.148 1 98.81 27 HIS B N 1
ATOM 1309 C CA . HIS B 1 27 ? -10.547 20.031 8.094 1 98.81 27 HIS B CA 1
ATOM 1310 C C . HIS B 1 27 ? -9.438 20.734 8.852 1 98.81 27 HIS B C 1
ATOM 1312 O O . HIS B 1 27 ? -8.922 21.766 8.398 1 98.81 27 HIS B O 1
ATOM 1318 N N . GLU B 1 28 ? -9.125 20.234 10.055 1 98.81 28 GLU B N 1
ATOM 1319 C CA . GLU B 1 28 ? -7.938 20.656 10.805 1 98.81 28 GLU B CA 1
ATOM 1320 C C . GLU B 1 28 ? -6.738 19.781 10.461 1 98.81 28 GLU B C 1
ATOM 1322 O O . GLU B 1 28 ? -6.871 18.562 10.312 1 98.81 28 GLU B O 1
ATOM 1327 N N . 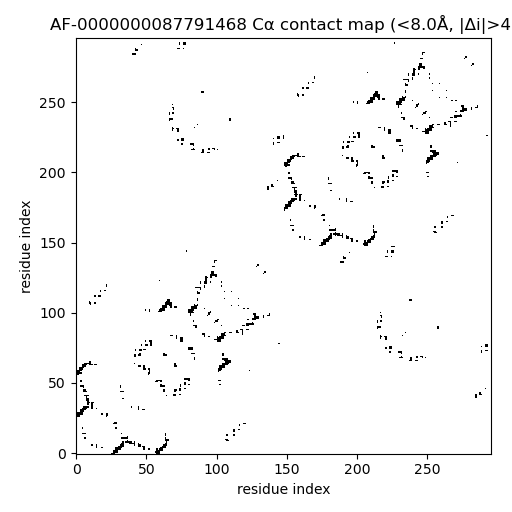VAL B 1 29 ? -5.566 20.453 10.391 1 98.81 29 VAL B N 1
ATOM 1328 C CA . VAL B 1 29 ? -4.402 19.688 9.945 1 98.81 29 VAL B CA 1
ATOM 1329 C C . VAL B 1 29 ? -3.355 19.656 11.062 1 98.81 29 VAL B C 1
ATOM 1331 O O . VAL B 1 29 ? -3.051 20.688 11.664 1 98.81 29 VAL B O 1
ATOM 1334 N N . LEU B 1 30 ? -2.896 18.5 11.391 1 98.81 30 LEU B N 1
ATOM 1335 C CA . LEU B 1 30 ? -1.679 18.266 12.164 1 98.81 30 LEU B CA 1
ATOM 1336 C C . LEU B 1 30 ? -0.513 17.922 11.242 1 98.81 30 LEU B C 1
ATOM 1338 O O . LEU B 1 30 ? -0.444 16.812 10.711 1 98.81 30 LEU B O 1
ATOM 1342 N N . ASP B 1 31 ? 0.421 18.828 11.078 1 98.69 31 ASP B N 1
ATOM 1343 C CA . ASP B 1 31 ? 1.565 18.594 10.203 1 98.69 31 ASP B CA 1
ATOM 1344 C C . ASP B 1 31 ? 2.654 17.812 10.914 1 98.69 31 ASP B C 1
ATOM 1346 O O . ASP B 1 31 ? 3.324 18.328 11.812 1 98.69 31 ASP B O 1
ATOM 1350 N N . CYS B 1 32 ? 2.881 16.578 10.461 1 98.5 32 CYS B N 1
ATOM 1351 C CA . CYS B 1 32 ? 3.857 15.656 11.023 1 98.5 32 CYS B CA 1
ATOM 1352 C C . CYS B 1 32 ? 5.047 15.477 10.094 1 98.5 32 CYS B C 1
ATOM 1354 O O . CYS B 1 32 ? 5.789 14.5 10.203 1 98.5 32 CYS B O 1
ATOM 1356 N N . GLY B 1 33 ? 5.145 16.266 9.086 1 98.56 33 GLY B N 1
ATOM 1357 C CA . GLY B 1 33 ? 6.16 16.047 8.07 1 98.56 33 GLY B CA 1
ATOM 1358 C C . GLY B 1 33 ? 7.414 16.875 8.305 1 98.56 33 GLY B C 1
ATOM 1359 O O . GLY B 1 33 ? 7.492 17.641 9.266 1 98.56 33 GLY B O 1
ATOM 1360 N N . THR B 1 34 ? 8.43 16.609 7.488 1 98.38 34 THR B N 1
ATOM 1361 C CA . THR B 1 34 ? 9.664 17.391 7.562 1 98.38 34 THR B CA 1
ATOM 1362 C C . THR B 1 34 ? 9.422 18.844 7.152 1 98.38 34 THR B C 1
ATOM 1364 O O . THR B 1 34 ? 8.344 19.172 6.641 1 98.38 34 THR B O 1
ATOM 1367 N N . ASP B 1 35 ? 10.43 19.703 7.395 1 97.81 35 ASP B N 1
ATOM 1368 C CA . ASP B 1 35 ? 10.211 21.125 7.168 1 97.81 35 ASP B CA 1
ATOM 1369 C C . ASP B 1 35 ? 11.117 21.656 6.062 1 97.81 35 ASP B C 1
ATOM 1371 O O . ASP B 1 35 ? 11.305 22.859 5.93 1 97.81 35 ASP B O 1
ATOM 1375 N N . SER B 1 36 ? 11.711 20.703 5.297 1 97.75 36 SER B N 1
ATOM 1376 C CA . SER B 1 36 ? 12.586 21.125 4.199 1 97.75 36 SER B CA 1
ATOM 1377 C C . SER B 1 36 ? 12.828 19.969 3.229 1 97.75 36 SER B C 1
ATOM 1379 O O . SER B 1 36 ? 12.281 18.875 3.398 1 97.75 36 SER B O 1
ATOM 1381 N N . THR B 1 37 ? 13.578 20.234 2.24 1 97.62 37 THR B N 1
ATOM 1382 C CA . THR B 1 37 ? 13.898 19.234 1.225 1 97.62 37 THR B CA 1
ATOM 1383 C C . THR B 1 37 ? 15.18 18.484 1.585 1 97.62 37 THR B C 1
ATOM 1385 O O . THR B 1 37 ? 15.688 17.703 0.788 1 97.62 37 THR B O 1
ATOM 1388 N N . LYS B 1 38 ? 15.68 18.719 2.844 1 98.12 38 LYS B N 1
ATOM 1389 C CA . LYS B 1 38 ? 16.844 17.969 3.295 1 98.12 38 LYS B CA 1
ATOM 1390 C C . LYS B 1 38 ? 16.516 16.5 3.494 1 98.12 38 LYS B C 1
ATOM 1392 O O . LYS B 1 38 ? 15.453 16.156 4.023 1 98.12 38 LYS B O 1
ATOM 1397 N N . ALA B 1 39 ? 17.453 15.648 3.092 1 97.81 39 ALA B N 1
ATOM 1398 C CA . ALA B 1 39 ? 17.234 14.203 3.129 1 97.81 39 ALA B CA 1
ATOM 1399 C C . ALA B 1 39 ? 16.906 13.734 4.543 1 97.81 39 ALA B C 1
ATOM 1401 O O . ALA B 1 39 ? 17.594 14.086 5.5 1 97.81 39 ALA B O 1
ATOM 1402 N N . VAL B 1 40 ? 15.875 12.977 4.703 1 98.62 40 VAL B N 1
ATOM 1403 C CA . VAL B 1 40 ? 15.445 12.352 5.949 1 98.62 40 VAL B CA 1
ATOM 1404 C C . VAL B 1 40 ? 14.898 10.961 5.668 1 98.62 40 VAL B C 1
ATOM 1406 O O . VAL B 1 40 ? 14.766 10.562 4.508 1 98.62 40 VAL B O 1
ATOM 1409 N N . ASP B 1 41 ? 14.633 10.234 6.727 1 98.75 41 ASP B N 1
ATOM 1410 C CA . ASP B 1 41 ? 14.164 8.859 6.574 1 98.75 41 ASP B CA 1
ATOM 1411 C C . ASP B 1 41 ? 12.641 8.789 6.648 1 98.75 41 ASP B C 1
ATOM 1413 O O . ASP B 1 41 ? 12.047 9.141 7.668 1 98.75 41 ASP B O 1
ATOM 1417 N N . TYR B 1 42 ? 12.016 8.258 5.629 1 98.81 42 TYR B N 1
ATOM 1418 C CA . TYR B 1 42 ? 10.562 8.281 5.488 1 98.81 42 TYR B CA 1
ATOM 1419 C C . TYR B 1 42 ? 9.891 7.539 6.637 1 98.81 42 TYR B C 1
ATOM 1421 O O . TYR B 1 42 ? 8.766 7.871 7.027 1 98.81 42 TYR B O 1
ATOM 1429 N N . PRO B 1 43 ? 10.484 6.449 7.238 1 98.88 43 PRO B N 1
ATOM 1430 C CA . PRO B 1 43 ? 9.742 5.703 8.258 1 98.88 43 PRO B CA 1
ATOM 1431 C C . PRO B 1 43 ? 9.359 6.562 9.461 1 98.88 43 PRO B C 1
ATOM 1433 O O . PRO B 1 43 ? 8.336 6.309 10.102 1 98.88 43 PRO B O 1
ATOM 1436 N N . ASP B 1 44 ? 10.156 7.598 9.758 1 98.88 44 ASP B N 1
ATOM 1437 C CA . ASP B 1 44 ? 9.875 8.477 10.898 1 98.88 44 ASP B CA 1
ATOM 1438 C C . ASP B 1 44 ? 8.547 9.195 10.719 1 98.88 44 ASP B C 1
ATOM 1440 O O . ASP B 1 44 ? 7.812 9.398 11.688 1 98.88 44 ASP B O 1
ATOM 1444 N N . PHE B 1 45 ? 8.234 9.5 9.516 1 98.88 45 PHE B N 1
ATOM 1445 C CA . PHE B 1 45 ? 7.039 10.289 9.242 1 98.88 45 PHE B CA 1
ATOM 1446 C C . PHE B 1 45 ? 5.82 9.391 9.094 1 98.88 45 PHE B C 1
ATOM 1448 O O . PHE B 1 45 ? 4.711 9.766 9.477 1 98.88 45 PHE B O 1
ATOM 1455 N N . SER B 1 46 ? 6.031 8.227 8.461 1 98.88 46 SER B N 1
ATOM 1456 C CA . SER B 1 46 ? 4.961 7.23 8.477 1 98.88 46 SER B CA 1
ATOM 1457 C C . SER B 1 46 ? 4.562 6.867 9.898 1 98.88 46 SER B C 1
ATOM 1459 O O . SER B 1 46 ? 3.373 6.75 10.203 1 98.88 46 SER B O 1
ATOM 1461 N N . ARG B 1 47 ? 5.559 6.719 10.766 1 98.81 47 ARG B N 1
ATOM 1462 C CA . ARG B 1 47 ? 5.305 6.41 12.164 1 98.81 47 ARG B CA 1
ATOM 1463 C C . ARG B 1 47 ? 4.508 7.523 12.836 1 98.81 47 ARG B C 1
ATOM 1465 O O . ARG B 1 47 ? 3.514 7.258 13.516 1 98.81 47 ARG B O 1
ATOM 1472 N N . ALA B 1 48 ? 4.973 8.773 12.648 1 98.94 48 ALA B N 1
ATOM 1473 C CA . ALA B 1 48 ? 4.324 9.914 13.289 1 98.94 48 ALA B CA 1
ATOM 1474 C C . ALA B 1 48 ? 2.854 10.008 12.883 1 98.94 48 ALA B C 1
ATOM 1476 O O . ALA B 1 48 ? 1.979 10.172 13.734 1 98.94 48 ALA B O 1
ATOM 1477 N N . VAL B 1 49 ? 2.561 9.898 11.594 1 98.94 49 VAL B N 1
ATOM 1478 C CA . VAL B 1 49 ? 1.191 9.977 11.094 1 98.94 49 VAL B CA 1
ATOM 1479 C C . VAL B 1 49 ? 0.397 8.766 11.57 1 98.94 49 VAL B C 1
ATOM 1481 O O . VAL B 1 49 ? -0.727 8.906 12.062 1 98.94 49 VAL B O 1
ATOM 1484 N N . GLY B 1 50 ? 0.956 7.527 11.398 1 98.88 50 GLY B N 1
ATOM 1485 C CA . GLY B 1 50 ? 0.276 6.309 11.805 1 98.88 50 GLY B CA 1
ATOM 1486 C C . GLY B 1 50 ? -0.087 6.281 13.273 1 98.88 50 GLY B C 1
ATOM 1487 O O . GLY B 1 50 ? -1.202 5.902 13.641 1 98.88 50 GLY B O 1
ATOM 1488 N N . GLU B 1 51 ? 0.825 6.691 14.125 1 98.81 51 GLU B N 1
ATOM 1489 C CA . GLU B 1 51 ? 0.577 6.703 15.562 1 98.81 51 GLU B CA 1
ATOM 1490 C C . GLU B 1 51 ? -0.483 7.738 15.93 1 98.81 51 GLU B C 1
ATOM 1492 O O . GLU B 1 51 ? -1.264 7.527 16.859 1 98.81 51 GLU B O 1
ATOM 1497 N N . ALA B 1 52 ? -0.45 8.891 15.242 1 98.88 52 ALA B N 1
ATOM 1498 C CA . ALA B 1 52 ? -1.494 9.883 15.477 1 98.88 52 ALA B CA 1
ATOM 1499 C C . ALA B 1 52 ? -2.879 9.297 15.219 1 98.88 52 ALA B C 1
ATOM 1501 O O . ALA B 1 52 ? -3.822 9.555 15.969 1 98.88 52 ALA B O 1
ATOM 1502 N N . VAL B 1 53 ? -3.02 8.516 14.18 1 98.88 53 VAL B N 1
ATOM 1503 C CA . VAL B 1 53 ? -4.281 7.863 13.836 1 98.88 53 VAL B CA 1
ATOM 1504 C C . VAL B 1 53 ? -4.602 6.781 14.867 1 98.88 53 VAL B C 1
ATOM 1506 O O . VAL B 1 53 ? -5.707 6.734 15.406 1 98.88 53 VAL B O 1
ATOM 1509 N N . ARG B 1 54 ? -3.619 5.887 15.164 1 98.31 54 ARG B N 1
ATOM 1510 C CA . ARG B 1 54 ? -3.783 4.773 16.094 1 98.31 54 ARG B CA 1
ATOM 1511 C C . ARG B 1 54 ? -4.242 5.266 17.453 1 98.31 54 ARG B C 1
ATOM 1513 O O . ARG B 1 54 ? -5.102 4.645 18.094 1 98.31 54 ARG B O 1
ATOM 1520 N N . ASP B 1 55 ? -3.68 6.379 17.859 1 98.38 55 ASP B N 1
ATOM 1521 C CA . ASP B 1 55 ? -3.908 6.883 19.219 1 98.38 55 ASP B CA 1
ATOM 1522 C C . ASP B 1 55 ? -5.18 7.73 19.281 1 98.38 55 ASP B C 1
ATOM 1524 O O . ASP B 1 55 ? -5.547 8.219 20.344 1 98.38 55 ASP B O 1
ATOM 1528 N N . GLY B 1 56 ? -5.828 7.926 18.172 1 98.44 56 GLY B N 1
ATOM 1529 C CA . GLY B 1 56 ? -7.082 8.664 18.156 1 98.44 56 GLY B CA 1
ATOM 1530 C C . GLY B 1 56 ? -6.891 10.164 18.234 1 98.44 56 GLY B C 1
ATOM 1531 O O . GLY B 1 56 ? -7.84 10.906 18.5 1 98.44 56 GLY B O 1
ATOM 1532 N N . ARG B 1 57 ? -5.66 10.664 18.031 1 98.75 57 ARG B N 1
ATOM 1533 C CA . ARG B 1 57 ? -5.41 12.102 18.016 1 98.75 57 ARG B CA 1
ATOM 1534 C C . ARG B 1 57 ? -6 12.75 16.781 1 98.75 57 ARG B C 1
ATOM 1536 O O . ARG B 1 57 ? -6.32 13.938 16.781 1 98.75 57 ARG B O 1
ATOM 1543 N N . VAL B 1 58 ? -6.086 12.008 15.688 1 98.88 58 VAL B N 1
ATOM 1544 C CA . VAL B 1 58 ? -6.703 12.438 14.438 1 98.88 58 VAL B CA 1
ATOM 1545 C C . VAL B 1 58 ? -7.594 11.32 13.898 1 98.88 58 VAL B C 1
ATOM 1547 O O . VAL B 1 58 ? -7.457 10.164 14.289 1 98.88 58 VAL B O 1
ATOM 1550 N N . GLU B 1 59 ? -8.492 11.641 13.031 1 98.69 59 GLU B N 1
ATOM 1551 C CA . GLU B 1 59 ? -9.398 10.656 12.453 1 98.69 59 GLU B CA 1
ATOM 1552 C C . GLU B 1 59 ? -8.766 9.945 11.258 1 98.69 59 GLU B C 1
ATOM 1554 O O . GLU B 1 59 ? -8.977 8.75 11.055 1 98.69 59 GLU B O 1
ATOM 1559 N N . ARG B 1 60 ? -7.977 10.703 10.43 1 98.88 60 ARG B N 1
ATOM 1560 C CA . ARG B 1 60 ? -7.336 10.141 9.242 1 98.88 60 ARG B CA 1
ATOM 1561 C C . ARG B 1 60 ? -5.941 10.727 9.047 1 98.88 60 ARG B C 1
ATOM 1563 O O . ARG B 1 60 ? -5.594 11.734 9.656 1 98.88 60 ARG B O 1
ATOM 1570 N N . GLY B 1 61 ? -5.152 10.062 8.305 1 98.94 61 GLY B N 1
ATOM 1571 C CA . GLY B 1 61 ? -3.789 10.484 8.023 1 98.94 61 GLY B CA 1
ATOM 1572 C C . GLY B 1 61 ? -3.463 10.492 6.543 1 98.94 61 GLY B C 1
ATOM 1573 O O . GLY B 1 61 ? -4.121 9.812 5.754 1 98.94 61 GLY B O 1
ATOM 1574 N N . ILE B 1 62 ? -2.471 11.258 6.141 1 99 62 ILE B N 1
ATOM 1575 C CA . ILE B 1 62 ? -1.901 11.305 4.797 1 99 62 ILE B CA 1
ATOM 1576 C C . ILE B 1 62 ? -0.377 11.32 4.883 1 99 62 ILE B C 1
ATOM 1578 O O . ILE B 1 62 ? 0.201 12.117 5.621 1 99 62 ILE B O 1
ATOM 1582 N N . VAL B 1 63 ? 0.257 10.445 4.219 1 98.94 63 VAL B N 1
ATOM 1583 C CA . VAL B 1 63 ? 1.714 10.438 4.133 1 98.94 63 VAL B CA 1
ATOM 1584 C C . VAL B 1 63 ? 2.148 10.641 2.682 1 98.94 63 VAL B C 1
ATOM 1586 O O . VAL B 1 63 ? 1.646 9.969 1.779 1 98.94 63 VAL B O 1
ATOM 1589 N N . VAL B 1 64 ? 3.031 11.57 2.412 1 98.88 64 VAL B N 1
ATOM 1590 C CA . VAL B 1 64 ? 3.545 11.852 1.075 1 98.88 64 VAL B CA 1
ATOM 1591 C C . VAL B 1 64 ? 5.023 11.477 0.999 1 98.88 64 VAL B C 1
ATOM 1593 O O . VAL B 1 64 ? 5.824 11.906 1.83 1 98.88 64 VAL B O 1
ATOM 1596 N N . CYS B 1 65 ? 5.387 10.719 0.087 1 98.19 65 CYS B N 1
ATOM 1597 C CA . CYS B 1 65 ? 6.758 10.266 -0.145 1 98.19 65 CYS B CA 1
ATOM 1598 C C . CYS B 1 65 ? 7.059 10.188 -1.636 1 98.19 65 CYS B C 1
ATOM 1600 O O . CYS B 1 65 ? 6.199 10.484 -2.465 1 98.19 65 CYS B O 1
ATOM 1602 N N . GLY B 1 66 ? 8.273 9.883 -2.066 1 98 66 GLY B N 1
ATOM 1603 C CA . GLY B 1 66 ? 8.633 9.836 -3.475 1 98 66 GLY B CA 1
ATOM 1604 C C . GLY B 1 66 ? 7.809 8.844 -4.27 1 98 66 GLY B C 1
ATOM 1605 O O . GLY B 1 66 ? 6.867 9.227 -4.965 1 98 66 GLY B O 1
ATOM 1606 N N . SER B 1 67 ? 8.055 7.551 -4.086 1 98.19 67 SER B N 1
ATOM 1607 C CA . SER B 1 67 ? 7.25 6.52 -4.734 1 98.19 67 SER B CA 1
ATOM 1608 C C . SER B 1 67 ? 6.051 6.133 -3.879 1 98.19 67 SER B C 1
ATOM 1610 O O . SER B 1 67 ? 5.09 5.539 -4.375 1 98.19 67 SER B O 1
ATOM 1612 N N . GLY B 1 68 ? 6.16 6.395 -2.588 1 98.5 68 GLY B N 1
ATOM 1613 C CA . GLY B 1 68 ? 5.105 6.051 -1.647 1 98.5 68 GLY B CA 1
ATOM 1614 C C . GLY B 1 68 ? 5.203 4.621 -1.142 1 98.5 68 GLY B C 1
ATOM 1615 O O . GLY B 1 68 ? 4.555 4.266 -0.154 1 98.5 68 GLY B O 1
ATOM 1616 N N . ILE B 1 69 ? 6.008 3.742 -1.752 1 98.88 69 ILE B N 1
ATOM 1617 C CA . ILE B 1 69 ? 6.062 2.32 -1.435 1 98.88 69 ILE B CA 1
ATOM 1618 C C . ILE B 1 69 ? 6.555 2.129 -0.003 1 98.88 69 ILE B C 1
ATOM 1620 O O . ILE B 1 69 ? 5.875 1.504 0.816 1 98.88 69 ILE B O 1
ATOM 1624 N N . GLY B 1 70 ? 7.746 2.73 0.329 1 98.81 70 GLY B N 1
ATOM 1625 C CA . GLY B 1 70 ? 8.297 2.58 1.666 1 98.81 70 GLY B CA 1
ATOM 1626 C C . GLY B 1 70 ? 7.387 3.125 2.752 1 98.81 70 GLY B C 1
ATOM 1627 O O . GLY B 1 70 ? 7.18 2.475 3.779 1 98.81 70 GLY B O 1
ATOM 1628 N N . ALA B 1 71 ? 6.832 4.293 2.512 1 98.88 71 ALA B N 1
ATOM 1629 C CA . ALA B 1 71 ? 5.938 4.922 3.479 1 98.88 71 ALA B CA 1
ATOM 1630 C C . ALA B 1 71 ? 4.695 4.062 3.715 1 98.88 71 ALA B C 1
ATOM 1632 O O . ALA B 1 71 ? 4.223 3.947 4.848 1 98.88 71 ALA B O 1
ATOM 1633 N N . ASN B 1 72 ? 4.156 3.535 2.672 1 98.94 72 ASN B N 1
ATOM 1634 C CA . ASN B 1 72 ? 2.986 2.668 2.762 1 98.94 72 ASN B CA 1
ATOM 1635 C C . ASN B 1 72 ? 3.277 1.415 3.582 1 98.94 72 ASN B C 1
ATOM 1637 O O . ASN B 1 72 ? 2.482 1.033 4.445 1 98.94 72 ASN B O 1
ATOM 1641 N N . ILE B 1 73 ? 4.406 0.741 3.316 1 98.94 73 ILE B N 1
ATOM 1642 C CA . ILE B 1 73 ? 4.812 -0.456 4.043 1 98.94 73 ILE B CA 1
ATOM 1643 C C . ILE B 1 73 ? 4.98 -0.127 5.527 1 98.94 73 ILE B C 1
ATOM 1645 O O . ILE B 1 73 ? 4.41 -0.802 6.387 1 98.94 73 ILE B O 1
ATOM 1649 N N . ALA B 1 74 ? 5.707 0.958 5.848 1 98.94 74 ALA B N 1
ATOM 1650 C CA . ALA B 1 74 ? 5.984 1.351 7.227 1 98.94 74 ALA B CA 1
ATOM 1651 C C . ALA B 1 74 ? 4.691 1.636 7.984 1 98.94 74 ALA B C 1
ATOM 1653 O O . ALA B 1 74 ? 4.516 1.176 9.117 1 98.94 74 ALA B O 1
ATOM 1654 N N . ALA B 1 75 ? 3.807 2.404 7.359 1 98.94 75 ALA B N 1
ATOM 1655 C CA . ALA B 1 75 ? 2.551 2.77 8.016 1 98.94 75 ALA B CA 1
ATOM 1656 C C . ALA B 1 75 ? 1.727 1.529 8.344 1 98.94 75 ALA B C 1
ATOM 1658 O O . ALA B 1 75 ? 1.131 1.443 9.422 1 98.94 75 ALA B O 1
ATOM 1659 N N . ASN B 1 76 ? 1.688 0.562 7.457 1 98.88 76 ASN B N 1
ATOM 1660 C CA . ASN B 1 76 ? 0.841 -0.613 7.633 1 98.88 76 ASN B CA 1
ATOM 1661 C C . ASN B 1 76 ? 1.412 -1.563 8.68 1 98.88 76 ASN B C 1
ATOM 1663 O O . ASN B 1 76 ? 0.736 -2.502 9.109 1 98.88 76 ASN B O 1
ATOM 1667 N N . LYS B 1 77 ? 2.676 -1.349 9.086 1 98.75 77 LYS B N 1
ATOM 1668 C CA . LYS B 1 77 ? 3.242 -2.166 10.156 1 98.75 77 LYS B CA 1
ATOM 1669 C C . LYS B 1 77 ? 2.738 -1.713 11.523 1 98.75 77 LYS B C 1
ATOM 1671 O O . LYS B 1 77 ? 2.941 -2.4 12.523 1 98.75 77 LYS B O 1
ATOM 1676 N N . ILE B 1 78 ? 2.084 -0.582 11.625 1 98.69 78 ILE B N 1
ATOM 1677 C CA . ILE B 1 78 ? 1.541 -0.051 12.867 1 98.69 78 ILE B CA 1
ATOM 1678 C C . ILE B 1 78 ? 0.146 -0.623 13.109 1 98.69 78 ILE B C 1
ATOM 1680 O O . ILE B 1 78 ? -0.74 -0.49 12.258 1 98.69 78 ILE B O 1
ATOM 1684 N N . HIS B 1 79 ? -0.082 -1.236 14.258 1 97.81 79 HIS B N 1
ATOM 1685 C CA . HIS B 1 79 ? -1.385 -1.808 14.578 1 97.81 79 HIS B CA 1
ATOM 1686 C C . HIS B 1 79 ? -2.484 -0.755 14.492 1 97.81 79 HIS B C 1
ATOM 1688 O O . HIS B 1 79 ? -2.316 0.368 14.969 1 97.81 79 HIS B O 1
ATOM 1694 N N . GLY B 1 80 ? -3.557 -1.117 13.875 1 98.12 80 GLY B N 1
ATOM 1695 C CA . GLY B 1 80 ? -4.707 -0.231 13.789 1 98.12 80 GLY B CA 1
ATOM 1696 C C . GLY B 1 80 ? -4.676 0.673 12.57 1 98.12 80 GLY B C 1
ATOM 1697 O O . GLY B 1 80 ? -5.684 1.291 12.227 1 98.12 80 GLY B O 1
ATOM 1698 N N . VAL B 1 81 ? -3.512 0.784 11.953 1 98.88 81 VAL B N 1
ATOM 1699 C CA . VAL B 1 81 ? -3.387 1.611 10.758 1 98.88 81 VAL B CA 1
ATOM 1700 C C . VAL B 1 81 ? -3.729 0.785 9.516 1 98.88 81 VAL B C 1
ATOM 1702 O O . VAL B 1 81 ? -3.301 -0.365 9.391 1 98.88 81 VAL B O 1
ATOM 1705 N N . ARG B 1 82 ? -4.488 1.272 8.648 1 98.94 82 ARG B N 1
ATOM 1706 C CA . ARG B 1 82 ? -4.832 0.742 7.332 1 98.94 82 ARG B CA 1
ATOM 1707 C C . ARG B 1 82 ? -4.492 1.744 6.234 1 98.94 82 ARG B C 1
ATOM 1709 O O . ARG B 1 82 ? -5.312 2.598 5.891 1 98.94 82 ARG B O 1
ATOM 1716 N N . ALA B 1 83 ? -3.316 1.62 5.711 1 98.94 83 ALA B N 1
ATOM 1717 C CA . ALA B 1 83 ? -2.785 2.59 4.758 1 98.94 83 ALA B CA 1
ATOM 1718 C C . ALA B 1 83 ? -2.891 2.068 3.326 1 98.94 83 ALA B C 1
ATOM 1720 O O . ALA B 1 83 ? -2.592 0.902 3.061 1 98.94 83 ALA B O 1
ATOM 1721 N N . GLY B 1 84 ? -3.336 2.861 2.438 1 98.88 84 GLY B N 1
ATOM 1722 C CA . GLY B 1 84 ? -3.398 2.559 1.017 1 98.88 84 GLY B CA 1
ATOM 1723 C C . GLY B 1 84 ? -2.773 3.637 0.151 1 98.88 84 GLY B C 1
ATOM 1724 O O . GLY B 1 84 ? -2.924 4.828 0.43 1 98.88 84 GLY B O 1
ATOM 1725 N N . GLN B 1 85 ? -2.1 3.248 -0.861 1 98.56 85 GLN B N 1
ATOM 1726 C CA . GLN B 1 85 ? -1.544 4.172 -1.843 1 98.56 85 GLN B CA 1
ATOM 1727 C C . GLN B 1 85 ? -2.457 4.301 -3.059 1 98.56 85 GLN B C 1
ATOM 1729 O O . GLN B 1 85 ? -2.959 3.297 -3.572 1 98.56 85 GLN B O 1
ATOM 1734 N N . SER B 1 86 ? -2.715 5.496 -3.465 1 98.19 86 SER B N 1
ATOM 1735 C CA . SER B 1 86 ? -3.578 5.703 -4.625 1 98.19 86 SER B CA 1
ATOM 1736 C C . SER B 1 86 ? -2.996 6.75 -5.566 1 98.19 86 SER B C 1
ATOM 1738 O O . SER B 1 86 ? -2.475 7.773 -5.121 1 98.19 86 SER B O 1
ATOM 1740 N N . SER B 1 87 ? -3.115 6.473 -6.82 1 97.94 87 SER B N 1
ATOM 1741 C CA . SER B 1 87 ? -2.73 7.426 -7.852 1 97.94 87 SER B CA 1
ATOM 1742 C C . SER B 1 87 ? -3.949 7.941 -8.609 1 97.94 87 SER B C 1
ATOM 1744 O O . SER B 1 87 ? -3.811 8.633 -9.617 1 97.94 87 SER B O 1
ATOM 1746 N N . GLU B 1 88 ? -5.109 7.508 -8.188 1 98.19 88 GLU B N 1
ATOM 1747 C CA . GLU B 1 88 ? -6.379 7.91 -8.789 1 98.19 88 GLU B CA 1
ATOM 1748 C C . GLU B 1 88 ? -7.504 7.914 -7.762 1 98.19 88 GLU B C 1
ATOM 1750 O O . GLU B 1 88 ? -7.324 7.445 -6.633 1 98.19 88 GLU B O 1
ATOM 1755 N N . THR B 1 89 ? -8.641 8.594 -8.172 1 98.75 89 THR B N 1
ATOM 1756 C CA . THR B 1 89 ? -9.695 8.852 -7.195 1 98.75 89 THR B CA 1
ATOM 1757 C C . THR B 1 89 ? -10.469 7.578 -6.887 1 98.75 89 THR B C 1
ATOM 1759 O O . THR B 1 89 ? -11.016 7.426 -5.789 1 98.75 89 THR B O 1
ATOM 1762 N N . TYR B 1 90 ? -10.539 6.629 -7.773 1 98.62 90 TYR B N 1
ATOM 1763 C CA . TYR B 1 90 ? -11.328 5.414 -7.59 1 98.62 90 TYR B CA 1
ATOM 1764 C C . TYR B 1 90 ? -10.844 4.637 -6.367 1 98.62 90 TYR B C 1
ATOM 1766 O O . TYR B 1 90 ? -11.633 4.34 -5.465 1 98.62 90 TYR B O 1
ATOM 1774 N N . SER B 1 91 ? -9.562 4.324 -6.297 1 98.75 91 SER B N 1
ATOM 1775 C CA . SER B 1 91 ? -9.016 3.555 -5.184 1 98.75 91 SER B CA 1
ATOM 1776 C C . SER B 1 91 ? -9.078 4.348 -3.883 1 98.75 91 SER B C 1
ATOM 1778 O O . SER B 1 91 ? -9.242 3.773 -2.805 1 98.75 91 SER B O 1
ATOM 1780 N N . ALA B 1 92 ? -8.961 5.676 -3.99 1 98.88 92 ALA B N 1
ATOM 1781 C CA . ALA B 1 92 ? -8.953 6.535 -2.809 1 98.88 92 ALA B CA 1
ATOM 1782 C C . ALA B 1 92 ? -10.273 6.457 -2.059 1 98.88 92 ALA B C 1
ATOM 1784 O O . ALA B 1 92 ? -10.297 6.27 -0.839 1 98.88 92 ALA B O 1
ATOM 1785 N N . HIS B 1 93 ? -11.406 6.637 -2.785 1 98.88 93 HIS B N 1
ATOM 1786 C CA . HIS B 1 93 ? -12.688 6.578 -2.084 1 98.88 93 HIS B CA 1
ATOM 1787 C C . HIS B 1 93 ? -13.086 5.137 -1.784 1 98.88 93 HIS B C 1
ATOM 1789 O O . HIS B 1 93 ? -13.609 4.844 -0.709 1 98.88 93 HIS B O 1
ATOM 1795 N N . GLN B 1 94 ? -12.828 4.184 -2.713 1 98.75 94 GLN B N 1
ATOM 1796 C CA . GLN B 1 94 ? -13.18 2.783 -2.51 1 98.75 94 GLN B CA 1
ATOM 1797 C C . GLN B 1 94 ? -12.438 2.197 -1.311 1 98.75 94 GLN B C 1
ATOM 1799 O O . GLN B 1 94 ? -12.992 1.382 -0.571 1 98.75 94 GLN B O 1
ATOM 1804 N N . GLY B 1 95 ? -11.117 2.529 -1.19 1 98.81 95 GLY B N 1
ATOM 1805 C CA . GLY B 1 95 ? -10.336 2.059 -0.056 1 98.81 95 GLY B CA 1
ATOM 1806 C C . GLY B 1 95 ? -10.977 2.373 1.281 1 98.81 95 GLY B C 1
ATOM 1807 O O . GLY B 1 95 ? -10.93 1.561 2.207 1 98.81 95 GLY B O 1
ATOM 1808 N N . VAL B 1 96 ? -11.555 3.545 1.371 1 98.94 96 VAL B N 1
ATOM 1809 C CA . VAL B 1 96 ? -12.266 3.91 2.59 1 98.94 96 VAL B CA 1
ATOM 1810 C C . VAL B 1 96 ? -13.578 3.125 2.676 1 98.94 96 VAL B C 1
ATOM 1812 O O . VAL B 1 96 ? -13.844 2.461 3.68 1 98.94 96 VAL B O 1
ATOM 1815 N N . GLU B 1 97 ? -14.336 3.1 1.624 1 98.94 97 GLU B N 1
ATOM 1816 C CA . GLU B 1 97 ? -15.695 2.561 1.605 1 98.94 97 GLU B CA 1
ATOM 1817 C C . GLU B 1 97 ? -15.695 1.052 1.828 1 98.94 97 GLU B C 1
ATOM 1819 O O . GLU B 1 97 ? -16.594 0.511 2.463 1 98.94 97 GLU B O 1
ATOM 1824 N N . HIS B 1 98 ? -14.672 0.373 1.365 1 98.75 98 HIS B N 1
ATOM 1825 C CA . HIS B 1 98 ? -14.672 -1.085 1.384 1 98.75 98 HIS B CA 1
ATOM 1826 C C . HIS B 1 98 ? -13.727 -1.623 2.451 1 98.75 98 HIS B C 1
ATOM 1828 O O . HIS B 1 98 ? -13.953 -2.701 3.002 1 98.75 98 HIS B O 1
ATOM 1834 N N . ASP B 1 99 ? -12.625 -0.841 2.777 1 98.81 99 ASP B N 1
ATOM 1835 C CA . ASP B 1 99 ? -11.555 -1.414 3.582 1 98.81 99 ASP B CA 1
ATOM 1836 C C . ASP B 1 99 ? -11.305 -0.58 4.836 1 98.81 99 ASP B C 1
ATOM 1838 O O . ASP B 1 99 ? -10.344 -0.83 5.57 1 98.81 99 ASP B O 1
ATOM 1842 N N . ASP B 1 100 ? -12.18 0.477 5.074 1 98.88 100 ASP B N 1
ATOM 1843 C CA . ASP B 1 100 ? -12.016 1.382 6.207 1 98.88 100 ASP B CA 1
ATOM 1844 C C . ASP B 1 100 ? -10.586 1.923 6.273 1 98.88 100 ASP B C 1
ATOM 1846 O O . ASP B 1 100 ? -10 2.012 7.355 1 98.88 100 ASP B O 1
ATOM 1850 N N . MET B 1 101 ? -10.031 2.168 5.074 1 98.94 101 MET B N 1
ATOM 1851 C CA . MET B 1 101 ? -8.734 2.834 4.957 1 98.94 101 MET B CA 1
ATOM 1852 C C . MET B 1 101 ? -8.711 4.121 5.777 1 98.94 101 MET B C 1
ATOM 1854 O O . MET B 1 101 ? -9.633 4.941 5.68 1 98.94 101 MET B O 1
ATOM 1858 N N . ASN B 1 102 ? -7.641 4.285 6.625 1 98.94 102 ASN B N 1
ATOM 1859 C CA . ASN B 1 102 ? -7.605 5.453 7.496 1 98.94 102 ASN B CA 1
ATOM 1860 C C . ASN B 1 102 ? -6.336 6.27 7.285 1 98.94 102 ASN B C 1
ATOM 1862 O O . ASN B 1 102 ? -6.188 7.355 7.852 1 98.94 102 ASN B O 1
ATOM 1866 N N . VAL B 1 103 ? -5.438 5.84 6.465 1 99 103 VAL B N 1
ATOM 1867 C CA . VAL B 1 103 ? -4.266 6.598 6.043 1 99 103 VAL B CA 1
ATOM 1868 C C . VAL B 1 103 ? -4.113 6.512 4.527 1 99 103 VAL B C 1
ATOM 1870 O O . VAL B 1 103 ? -4.113 5.414 3.959 1 99 103 VAL B O 1
ATOM 1873 N N . LEU B 1 104 ? -3.967 7.609 3.854 1 99 104 LEU B N 1
ATOM 1874 C CA . LEU B 1 104 ? -3.688 7.707 2.424 1 99 104 LEU B CA 1
ATOM 1875 C C . LEU B 1 104 ? -2.209 7.988 2.178 1 99 104 LEU B C 1
ATOM 1877 O O . LEU B 1 104 ? -1.622 8.859 2.822 1 99 104 LEU B O 1
ATOM 1881 N N . VAL B 1 105 ? -1.642 7.246 1.299 1 98.94 105 VAL B N 1
ATOM 1882 C CA . VAL B 1 105 ? -0.256 7.488 0.911 1 98.94 105 VAL B CA 1
ATOM 1883 C C . VAL B 1 105 ? -0.205 8.023 -0.518 1 98.94 105 VAL B C 1
ATOM 1885 O O . VAL B 1 105 ? -0.85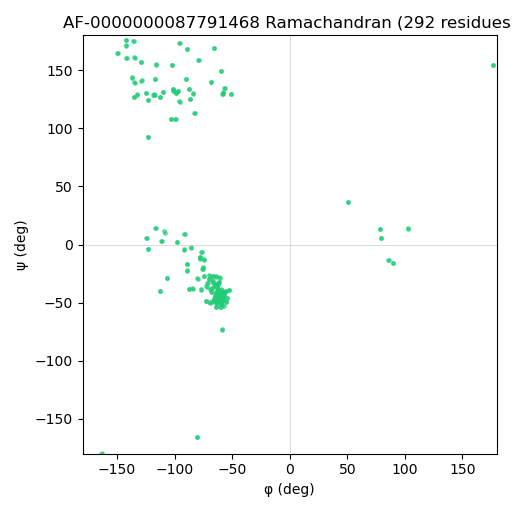5 7.484 -1.415 1 98.94 105 VAL B O 1
ATOM 1888 N N . LEU B 1 106 ? 0.519 9.086 -0.735 1 98.88 106 LEU B N 1
ATOM 1889 C CA . LEU B 1 106 ? 0.687 9.719 -2.039 1 98.88 106 LEU B CA 1
ATOM 1890 C C . LEU B 1 106 ? 2.145 9.672 -2.482 1 98.88 106 LEU B C 1
ATOM 1892 O O . LEU B 1 106 ? 3.055 9.828 -1.664 1 98.88 106 LEU B O 1
ATOM 1896 N N . ALA B 1 107 ? 2.326 9.469 -3.771 1 98.75 107 ALA B N 1
ATOM 1897 C CA . ALA B 1 107 ? 3.65 9.406 -4.387 1 98.75 107 ALA B CA 1
ATOM 1898 C C . ALA B 1 107 ? 3.963 10.703 -5.137 1 98.75 107 ALA B C 1
ATOM 1900 O O . ALA B 1 107 ? 3.523 10.891 -6.273 1 98.75 107 ALA B O 1
ATOM 1901 N N . SER B 1 108 ? 4.859 11.492 -4.59 1 98.62 108 SER B N 1
ATOM 1902 C CA . SER B 1 108 ? 5.094 12.828 -5.113 1 98.62 108 SER B CA 1
ATOM 1903 C C . SER B 1 108 ? 5.895 12.789 -6.41 1 98.62 108 SER B C 1
ATOM 1905 O O . SER B 1 108 ? 5.918 13.758 -7.168 1 98.62 108 SER B O 1
ATOM 1907 N N . ARG B 1 109 ? 6.578 11.688 -6.668 1 98.38 109 ARG B N 1
ATOM 1908 C CA . ARG B 1 109 ? 7.355 11.586 -7.898 1 98.38 109 ARG B CA 1
ATOM 1909 C C . ARG B 1 109 ? 6.531 10.953 -9.016 1 98.38 109 ARG B C 1
ATOM 1911 O O . ARG B 1 109 ? 6.988 10.867 -10.164 1 98.38 109 ARG B O 1
ATOM 1918 N N . VAL B 1 110 ? 5.336 10.516 -8.742 1 98.06 110 VAL B N 1
ATOM 1919 C CA . VAL B 1 110 ? 4.535 9.766 -9.703 1 98.06 110 VAL B CA 1
ATOM 1920 C C . VAL B 1 110 ? 3.328 10.594 -10.133 1 98.06 110 VAL B C 1
ATOM 1922 O O . VAL B 1 110 ? 2.963 10.594 -11.312 1 98.06 110 VAL B O 1
ATOM 1925 N N . ILE B 1 111 ? 2.666 11.344 -9.195 1 97.75 111 ILE B N 1
ATOM 1926 C CA . ILE B 1 111 ? 1.468 12.102 -9.539 1 97.75 111 ILE B CA 1
ATOM 1927 C C . ILE B 1 111 ? 1.737 13.594 -9.367 1 97.75 111 ILE B C 1
ATOM 1929 O O . ILE B 1 111 ? 2.6 13.984 -8.578 1 97.75 111 ILE B O 1
ATOM 1933 N N . GLY B 1 112 ? 0.966 14.422 -10.102 1 97.31 112 GLY B N 1
ATOM 1934 C CA . GLY B 1 112 ? 1.041 15.867 -9.977 1 97.31 112 GLY B CA 1
ATOM 1935 C C . GLY B 1 112 ? 0.103 16.422 -8.914 1 97.31 112 GLY B C 1
ATOM 1936 O O . GLY B 1 112 ? 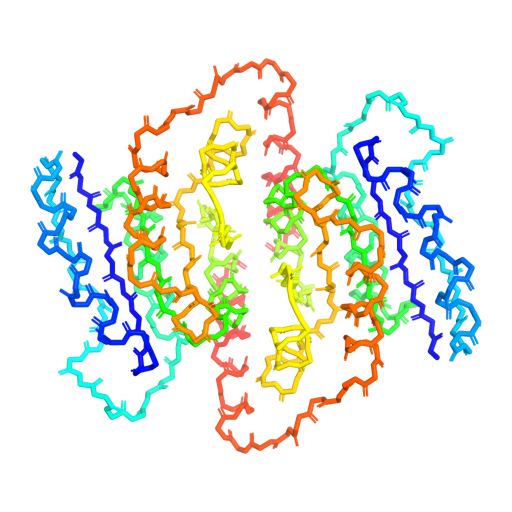-0.769 15.703 -8.422 1 97.31 112 GLY B O 1
ATOM 1937 N N . PRO B 1 113 ? 0.309 17.703 -8.578 1 97.62 113 PRO B N 1
ATOM 1938 C CA . PRO B 1 113 ? -0.436 18.297 -7.469 1 97.62 113 PRO B CA 1
ATOM 1939 C C . PRO B 1 113 ? -1.94 18.344 -7.727 1 97.62 113 PRO B C 1
ATOM 1941 O O . PRO B 1 113 ? -2.736 18.203 -6.797 1 97.62 113 PRO B O 1
ATOM 1944 N N . ALA B 1 114 ? -2.334 18.594 -9.008 1 98.06 114 ALA B N 1
ATOM 1945 C CA . ALA B 1 114 ? -3.76 18.688 -9.305 1 98.06 114 ALA B CA 1
ATOM 1946 C C . ALA B 1 114 ? -4.453 17.344 -9.055 1 98.06 114 ALA B C 1
ATOM 1948 O O . ALA B 1 114 ? -5.539 17.297 -8.477 1 98.06 114 ALA B O 1
ATOM 1949 N N . VAL B 1 115 ? -3.818 16.266 -9.484 1 98.38 115 VAL B N 1
ATOM 1950 C CA . VAL B 1 115 ? -4.359 14.93 -9.273 1 98.38 115 VAL B CA 1
ATOM 1951 C C . VAL B 1 115 ? -4.34 14.594 -7.781 1 98.38 115 VAL B C 1
ATOM 1953 O O . VAL B 1 115 ? -5.305 14.031 -7.254 1 98.38 115 VAL B O 1
ATOM 1956 N N . ALA B 1 116 ? -3.27 14.961 -7.121 1 98.75 116 ALA B N 1
ATOM 1957 C CA . ALA B 1 116 ? -3.15 14.703 -5.688 1 98.75 116 ALA B CA 1
ATOM 1958 C C . ALA B 1 116 ? -4.297 15.352 -4.918 1 98.75 116 ALA B C 1
ATOM 1960 O O . ALA B 1 116 ? -4.852 14.75 -3.994 1 98.75 116 ALA B O 1
ATOM 1961 N N . GLN B 1 117 ? -4.625 16.531 -5.32 1 98.5 117 GLN B N 1
ATOM 1962 C CA . GLN B 1 117 ? -5.723 17.234 -4.664 1 98.5 117 GLN B CA 1
ATOM 1963 C C . GLN B 1 117 ? -7.039 16.484 -4.824 1 98.5 117 GLN B C 1
ATOM 1965 O O . GLN B 1 117 ? -7.797 16.344 -3.863 1 98.5 117 GLN B O 1
ATOM 1970 N N . GLU B 1 118 ? -7.328 16.047 -6.031 1 98.81 118 GLU B N 1
ATOM 1971 C CA . GLU B 1 118 ? -8.555 15.289 -6.277 1 98.81 118 GLU B CA 1
ATOM 1972 C C . GLU B 1 118 ? -8.578 13.992 -5.469 1 98.81 118 GLU B C 1
ATOM 1974 O O . GLU B 1 118 ? -9.633 13.594 -4.965 1 98.81 118 GLU B O 1
ATOM 1979 N N . ILE B 1 119 ? -7.488 13.352 -5.355 1 98.88 119 ILE B N 1
ATOM 1980 C CA . ILE B 1 119 ? -7.371 12.102 -4.609 1 98.88 119 ILE B CA 1
ATOM 1981 C C . ILE B 1 119 ? -7.645 12.359 -3.127 1 98.88 119 ILE B C 1
ATOM 1983 O O . ILE B 1 119 ? -8.398 11.625 -2.492 1 98.88 119 ILE B O 1
ATOM 1987 N N . VAL B 1 120 ? -7.031 13.406 -2.604 1 98.94 120 VAL B N 1
ATOM 1988 C CA . VAL B 1 120 ? -7.207 13.758 -1.2 1 98.94 120 VAL B CA 1
ATOM 1989 C C . VAL B 1 120 ? -8.68 14.062 -0.926 1 98.94 120 VAL B C 1
ATOM 1991 O O . VAL B 1 120 ? -9.234 13.609 0.079 1 98.94 120 VAL B O 1
ATOM 1994 N N . GLU B 1 121 ? -9.297 14.781 -1.796 1 98.88 121 GLU B N 1
ATOM 1995 C CA . GLU B 1 121 ? -10.719 15.094 -1.636 1 98.88 121 GLU B CA 1
ATOM 1996 C C . GLU B 1 121 ? -11.57 13.828 -1.63 1 98.88 121 GLU B C 1
ATOM 1998 O O . GLU B 1 121 ? -12.469 13.688 -0.803 1 98.88 121 GLU B O 1
ATOM 2003 N N . ALA B 1 122 ? -11.312 12.93 -2.553 1 98.94 122 ALA B N 1
ATOM 2004 C CA . ALA B 1 122 ? -12.039 11.664 -2.625 1 98.94 122 ALA B CA 1
ATOM 2005 C C . ALA B 1 122 ? -11.859 10.852 -1.345 1 98.94 122 ALA B C 1
ATOM 2007 O O . ALA B 1 122 ? -12.812 10.266 -0.837 1 98.94 122 ALA B O 1
ATOM 2008 N N . PHE B 1 123 ? -10.68 10.82 -0.846 1 98.94 123 PHE B N 1
ATOM 2009 C CA . PHE B 1 123 ? -10.344 10.086 0.368 1 98.94 123 PHE B CA 1
ATOM 2010 C C . PHE B 1 123 ? -11.062 10.672 1.575 1 98.94 123 PHE B C 1
ATOM 2012 O O . PHE B 1 123 ? -11.688 9.945 2.348 1 98.94 123 PHE B O 1
ATOM 2019 N N . LEU B 1 124 ? -10.992 11.953 1.721 1 98.88 124 LEU B N 1
ATOM 2020 C CA . LEU B 1 124 ? -11.492 12.609 2.924 1 98.88 124 LEU B CA 1
ATOM 2021 C C . LEU B 1 124 ? -13.016 12.68 2.912 1 98.88 124 LEU B C 1
ATOM 2023 O O . LEU B 1 124 ? -13.648 12.797 3.967 1 98.88 124 LEU B O 1
ATOM 2027 N N . SER B 1 125 ? -13.633 12.57 1.723 1 98.62 125 SER B N 1
ATOM 2028 C CA . SER B 1 125 ? -15.078 12.672 1.619 1 98.62 125 SER B CA 1
ATOM 2029 C C . SER B 1 125 ? -15.742 11.305 1.785 1 98.62 125 SER B C 1
ATOM 2031 O O . SER B 1 125 ? -16.953 11.219 1.971 1 98.62 125 SER B O 1
ATOM 2033 N N . ALA B 1 126 ? -15.023 10.25 1.667 1 98.81 126 ALA B N 1
ATOM 2034 C CA . ALA B 1 126 ? -15.578 8.898 1.674 1 98.81 126 ALA B CA 1
ATOM 2035 C C . ALA B 1 126 ? -15.875 8.43 3.098 1 98.81 126 ALA B C 1
ATOM 2037 O O . ALA B 1 126 ? -15.312 8.961 4.059 1 98.81 126 ALA B O 1
ATOM 2038 N N . LYS B 1 127 ? -16.75 7.457 3.201 1 98.75 127 LYS B N 1
ATOM 2039 C CA . LYS B 1 127 ? -17.125 6.824 4.465 1 98.75 127 LYS B CA 1
ATOM 2040 C C . LYS B 1 127 ? -17.203 5.309 4.316 1 98.75 127 LYS B C 1
ATOM 2042 O O . LYS B 1 127 ? -17.656 4.801 3.283 1 98.75 127 LYS B O 1
ATOM 2047 N N . PHE B 1 128 ? -16.797 4.582 5.379 1 98.81 128 PHE B N 1
ATOM 2048 C CA . PHE B 1 128 ? -16.906 3.127 5.375 1 98.81 128 PHE B CA 1
ATOM 2049 C C . PHE B 1 128 ? -18.359 2.701 5.184 1 98.81 128 PHE B C 1
ATOM 2051 O O . PHE B 1 128 ? -19.25 3.18 5.891 1 98.81 128 PHE B O 1
ATOM 2058 N N . SER B 1 129 ? -18.594 1.812 4.25 1 98.44 129 SER B N 1
ATOM 2059 C CA . SER B 1 129 ? -19.969 1.46 3.869 1 98.44 129 SER B CA 1
ATOM 2060 C C . SER B 1 129 ? -20.672 0.703 4.988 1 98.44 129 SER B C 1
ATOM 2062 O O . SER B 1 129 ? -21.875 0.843 5.168 1 98.44 129 SER B O 1
ATOM 2064 N N . GLY B 1 130 ? -19.922 -0.196 5.668 1 98 130 GLY B N 1
ATOM 2065 C CA . GLY B 1 130 ? -20.5 -1.012 6.719 1 98 130 GLY B CA 1
ATOM 2066 C C . GLY B 1 130 ? -21.281 -2.201 6.188 1 98 130 GLY B C 1
ATOM 2067 O O . GLY B 1 130 ? -21.922 -2.918 6.953 1 98 130 GLY B O 1
ATOM 2068 N N . GLU B 1 131 ? -21.234 -2.406 4.84 1 98.25 131 GLU B N 1
ATOM 2069 C CA . GLU B 1 131 ? -21.891 -3.578 4.266 1 98.25 131 GLU B CA 1
ATOM 2070 C C . GLU B 1 131 ? -21.312 -4.871 4.832 1 98.25 131 GLU B C 1
ATOM 2072 O O . GLU B 1 131 ? -20.109 -4.941 5.121 1 98.25 131 GLU B O 1
ATOM 2077 N N . GLU B 1 132 ? -22.078 -5.844 4.91 1 98.38 132 GLU B N 1
ATOM 2078 C CA . GLU B 1 132 ? -21.719 -7.102 5.559 1 98.38 132 GLU B CA 1
ATOM 2079 C C . GLU B 1 132 ? -20.438 -7.68 4.965 1 98.38 132 GLU B C 1
ATOM 2081 O O . GLU B 1 132 ? -19.547 -8.117 5.699 1 98.38 132 GLU B O 1
ATOM 2086 N N . ARG B 1 133 ? -20.344 -7.773 3.666 1 97.94 133 ARG B N 1
ATOM 2087 C CA . ARG B 1 133 ? -19.172 -8.352 3.025 1 97.94 133 ARG B CA 1
ATOM 2088 C C . ARG B 1 133 ? -17.906 -7.566 3.389 1 97.94 133 ARG B C 1
ATOM 2090 O O . ARG B 1 133 ? -16.844 -8.148 3.578 1 97.94 133 ARG B O 1
ATOM 2097 N N . HIS B 1 134 ? -18.016 -6.195 3.475 1 98.56 134 HIS B N 1
ATOM 2098 C CA . HIS B 1 134 ? -16.859 -5.367 3.803 1 98.56 134 HIS B CA 1
ATOM 2099 C C . HIS B 1 134 ? -16.484 -5.512 5.27 1 98.56 134 HIS B C 1
ATOM 2101 O O . HIS B 1 134 ? -15.289 -5.535 5.609 1 98.56 134 HIS B O 1
ATOM 2107 N N . VAL B 1 135 ? -17.469 -5.656 6.145 1 98.75 135 VAL B N 1
ATOM 2108 C CA . VAL B 1 135 ? -17.219 -5.879 7.566 1 98.75 135 VAL B CA 1
ATOM 2109 C C . VAL B 1 135 ? -16.516 -7.223 7.762 1 98.75 135 VAL B C 1
ATOM 2111 O O . VAL B 1 135 ? -15.562 -7.328 8.531 1 98.75 135 VAL B O 1
ATOM 2114 N N . ARG B 1 136 ? -17 -8.211 7.098 1 98.75 136 ARG B N 1
ATOM 2115 C CA . ARG B 1 136 ? -16.422 -9.547 7.18 1 98.75 136 ARG B CA 1
ATOM 2116 C C . ARG B 1 136 ? -14.969 -9.539 6.723 1 98.75 136 ARG B C 1
ATOM 2118 O O . ARG B 1 136 ? -14.102 -10.117 7.379 1 98.75 136 ARG B O 1
ATOM 2125 N N . ARG B 1 137 ? -14.68 -8.93 5.629 1 98.81 137 ARG B N 1
ATOM 2126 C CA . ARG B 1 137 ? -13.32 -8.859 5.102 1 98.81 137 ARG B CA 1
ATOM 2127 C C . ARG B 1 137 ? -12.406 -8.086 6.047 1 98.81 137 ARG B C 1
ATOM 2129 O O . ARG B 1 137 ? -11.266 -8.492 6.285 1 98.81 137 ARG B O 1
ATOM 2136 N N . LEU B 1 138 ? -12.906 -6.969 6.551 1 98.75 138 LEU B N 1
ATOM 2137 C CA . LEU B 1 138 ? -12.141 -6.188 7.52 1 98.75 138 LEU B CA 1
ATOM 2138 C C . LEU B 1 138 ? -11.805 -7.027 8.742 1 98.75 138 LEU B C 1
ATOM 2140 O O . LEU B 1 138 ? -10.688 -6.941 9.266 1 98.75 138 LEU B O 1
ATOM 2144 N N . LYS B 1 139 ? -12.75 -7.809 9.242 1 98.75 139 LYS B N 1
ATOM 2145 C CA . LYS B 1 139 ? -12.5 -8.688 10.375 1 98.75 139 LYS B CA 1
ATOM 2146 C C . LYS B 1 139 ? -11.359 -9.656 10.086 1 98.75 139 LYS B C 1
ATOM 2148 O O . LYS B 1 139 ? -10.523 -9.922 10.953 1 98.75 139 LYS B O 1
ATOM 2153 N N . LYS B 1 140 ? -11.312 -10.227 8.898 1 98.81 140 LYS B N 1
ATOM 2154 C CA . LYS B 1 140 ? -10.242 -11.141 8.516 1 98.81 140 LYS B CA 1
ATOM 2155 C C . LYS B 1 140 ? -8.891 -10.43 8.508 1 98.81 140 LYS B C 1
ATOM 2157 O O . LYS B 1 140 ? -7.879 -11.008 8.914 1 98.81 140 LYS B O 1
ATOM 2162 N N . VAL B 1 141 ? -8.875 -9.148 8.023 1 98.81 141 VAL B N 1
ATOM 2163 C CA . VAL B 1 141 ? -7.645 -8.359 8.039 1 98.81 141 VAL B CA 1
ATOM 2164 C C . VAL B 1 141 ? -7.176 -8.164 9.477 1 98.81 141 VAL B C 1
ATOM 2166 O O . VAL B 1 141 ? -5.984 -8.312 9.773 1 98.81 141 VAL B O 1
ATOM 2169 N N . MET B 1 142 ? -8.109 -7.863 10.352 1 98.31 142 MET B N 1
ATOM 2170 C CA . MET B 1 142 ? -7.781 -7.66 11.758 1 98.31 142 MET B CA 1
ATOM 2171 C C . MET B 1 142 ? -7.277 -8.953 12.391 1 98.31 142 MET B C 1
ATOM 2173 O O . MET B 1 142 ? -6.422 -8.922 13.281 1 98.31 142 MET B O 1
ATOM 2177 N N . GLU B 1 143 ? -7.766 -10.094 12.008 1 98.44 143 GLU B N 1
ATOM 2178 C CA . GLU B 1 143 ? -7.285 -11.391 12.484 1 98.44 143 GLU B CA 1
ATOM 2179 C C . GLU B 1 143 ? -5.844 -11.633 12.055 1 98.44 143 GLU B C 1
ATOM 2181 O O . GLU B 1 143 ? -5.027 -12.125 12.836 1 98.44 143 GLU B O 1
ATOM 2186 N N . ILE B 1 144 ? -5.555 -11.297 10.789 1 98.38 144 ILE B N 1
ATOM 2187 C CA . ILE B 1 144 ? -4.184 -11.406 10.305 1 98.38 144 ILE B CA 1
ATOM 2188 C C . ILE B 1 144 ? -3.262 -10.539 11.156 1 98.38 144 ILE B C 1
ATOM 2190 O O . ILE B 1 144 ? -2.189 -10.977 11.57 1 98.38 144 ILE B O 1
ATOM 2194 N N . GLU B 1 145 ? -3.648 -9.312 11.375 1 98 145 GLU B N 1
ATOM 2195 C CA . GLU B 1 145 ? -2.883 -8.359 12.18 1 98 145 GLU B CA 1
ATOM 2196 C C . GLU B 1 145 ? -2.635 -8.906 13.586 1 98 145 GLU B C 1
ATOM 2198 O O . GLU B 1 145 ? -1.525 -8.789 14.109 1 98 145 GLU B O 1
ATOM 2203 N N . ALA B 1 146 ? -3.631 -9.531 14.219 1 97 146 ALA B N 1
ATOM 2204 C CA . ALA B 1 146 ? -3.566 -10.016 15.594 1 97 146 ALA B CA 1
ATOM 2205 C C . ALA B 1 146 ? -2.623 -11.211 15.711 1 97 146 ALA B C 1
ATOM 2207 O O . ALA B 1 146 ? -2.086 -11.484 16.781 1 97 146 ALA B O 1
ATOM 2208 N N . GLU B 1 147 ? -2.445 -11.93 14.688 1 94.5 147 GLU B N 1
ATOM 2209 C CA . GLU B 1 147 ? -1.598 -13.117 14.672 1 94.5 147 GLU B CA 1
ATOM 2210 C C . GLU B 1 147 ? -0.121 -12.734 14.594 1 94.5 147 GLU B C 1
ATOM 2212 O O . GLU B 1 147 ? 0.753 -13.578 14.812 1 94.5 147 GLU B O 1
ATOM 2217 N N . ASN B 1 148 ? 0.168 -11.484 14.297 1 84.12 148 ASN B N 1
ATOM 2218 C CA . ASN B 1 148 ? 1.537 -11.078 14 1 84.12 148 ASN B CA 1
ATOM 2219 C C . ASN B 1 148 ? 2.008 -9.961 14.922 1 84.12 148 ASN B C 1
ATOM 2221 O O . ASN B 1 148 ? 1.207 -9.133 15.359 1 84.12 148 ASN B O 1
#

InterPro domains:
  IPR003500 Sugar-phosphate isomerase, RpiB/LacA/LacB family [PF02502] (3-141)
  IPR003500 Sugar-phosphate isomerase, RpiB/LacA/LacB family [PIRSF005384] (1-146)
  IPR003500 Sugar-phosphate isomerase, RpiB/LacA/LacB family [PTHR30345] (1-132)
  IPR003500 Sugar-phosphate isomerase, RpiB/LacA/LacB family [TIGR00689] (3-146)
  IPR004785 Ribose 5-phosphate isomerase B [TIGR01120] (2-145)
  IPR036569 Sugar-phosphate isomerase, RpiB/LacA/LacB superfamily [G3DSA:3.40.1400.10] (1-148)
  IPR036569 Sugar-phosphate isomerase, RpiB/LacA/LacB superfamily [SSF89623] (1-145)

Secondary structure (DSSP, 8-state):
-EEEEEE-GGGHHHHHHHHHHHHHTT-EEEE-S-SSSS---HHHHHHHHHHHHHTTSSSEEEEEESSSHHHHHHHHTSTT--EEE-SSHHHHHHHHHHH---EEEEETTTS-HHHHHHHHHHHHH------HHHHHHHHHHHHHHHT-/-EEEEEE-GGGHHHHHHHHHHHHHTT-EEEE-S-SSSS---HHHHHHHHHHHHHTTS-SEEEEEESSSHHHHHHHHTSTT--EEE-SSHHHHHHHHHHH---EEEEETTTS-HHHHHHHHHHHHH------HHHHHHHHHHHHHHHT-

Solvent-accessible surface area (backbone atoms only — not comparable to full-atom values): 14002 Å² total; per-residue (Å²): 96,38,34,25,37,14,14,21,25,61,5,28,66,58,46,61,62,44,52,61,54,46,40,73,74,65,31,45,76,45,82,45,38,56,94,46,74,60,88,62,61,40,43,62,19,21,45,48,23,34,48,35,35,54,70,62,76,21,74,30,24,36,38,22,20,37,65,21,32,56,38,36,31,32,21,20,27,36,71,84,36,31,32,32,74,44,94,44,46,65,41,28,24,45,25,16,30,50,49,58,40,38,27,43,24,32,26,49,74,78,50,53,71,72,60,48,51,50,23,50,50,32,37,74,70,40,56,60,64,74,47,67,72,35,48,53,40,45,50,50,34,52,50,49,36,71,75,65,95,40,32,24,35,13,14,21,24,62,5,28,67,58,46,62,62,44,51,62,54,47,40,72,75,65,30,44,78,45,81,45,40,56,94,46,74,61,88,62,59,42,42,63,18,21,46,49,22,35,47,34,35,53,70,61,76,20,73,30,24,34,37,23,20,37,64,22,32,57,38,36,31,34,20,20,26,37,69,85,37,30,30,32,73,45,94,44,44,65,40,28,24,45,25,16,30,49,49,58,40,38,26,43,24,32,25,50,74,77,52,54,70,71,58,49,52,52,23,50,50,31,38,72,70,41,57,58,64,74,45,67,73,35,48,53,41,44,50,50,33,50,51,48,36,69,76,64

pLDDT: mean 98.46, std 1.28, range [84.12, 99.0]

Foldseek 3Di:
DEEEEEEFLLFQVLSVVQQVLCVVVPYHYHYQYDNHNPGDDGLSSLCVRLVCCVVVVGQAYEYEYAQQPVSQVSNVLDPPAAEDEDQALVCLQVCCQQQVHRYYYYHSNPHDNVRVSNSVCSNVVHHHNPDPVSVVVNVVVNVVSVVD/DEEEEEEFLLFQVLSVVQQVLCVVVPYHYHYQYDNHNPGDDGLSSLCVRLVCCVVVVGQAYEYEYAQQPVSQVSNVLDPPAAEDEDQALVCQQCCCQQQVHRYYYYHSNPHDNVRVNNSVCSNVVHHHNPDPVSVVVNVVVNVVSVVD

Organism: NCBI:txid1960156